Protein AF-W0UVK5-F1 (afdb_monomer)

pLDDT: mean 96.8, std 2.75, range [83.12, 98.75]

Organism: Geobacillus stearothermophilus (NCBI:txid1422)

Solvent-accessible surface area (backbone atoms only — not comparable to full-atom values): 10711 Å² total; per-residue (Å²): 139,83,83,70,55,72,71,58,51,50,53,49,42,51,50,37,47,51,49,45,50,55,51,46,68,72,42,50,64,51,50,73,67,47,82,53,79,82,31,65,63,36,51,42,50,55,38,50,52,45,57,42,54,48,54,56,50,58,70,75,49,54,98,84,44,58,65,48,63,28,48,55,40,49,43,46,42,63,49,54,36,52,44,43,46,50,75,43,33,45,48,43,49,51,47,50,49,37,34,73,70,65,77,44,56,63,72,58,46,44,53,51,50,54,54,48,53,48,52,46,52,72,9,45,69,52,14,57,25,57,73,31,60,80,54,76,51,66,71,69,28,46,61,48,3,55,57,23,39,60,47,40,39,57,66,32,64,52,28,53,58,50,27,48,52,50,50,49,54,50,55,74,48,44,92,78,35,88,55,54,70,59,50,52,51,51,33,49,49,27,48,44,42,30,52,57,67,53,73,98

Mean predicted aligned error: 2.77 Å

InterPro domains:
  IPR000883 Cytochrome c oxidase subunit I [PF00115] (6-199)
  IPR000883 Cytochrome c oxidase subunit I [PTHR10422] (4-200)
  IPR036927 Cytochrome c oxidase-like, subunit I superfamily [G3DSA:1.20.210.10] (1-200)
  IPR036927 Cytochrome c oxidase-like, subunit I superfamily [SSF81442] (1-199)

Structure (mmCIF, N/CA/C/O backbone):
data_AF-W0UVK5-F1
#
_entry.id   AF-W0UVK5-F1
#
loop_
_atom_site.group_PDB
_atom_site.id
_atom_site.type_symbol
_atom_site.label_atom_id
_atom_site.label_alt_id
_atom_site.label_comp_id
_atom_site.label_asym_id
_atom_site.label_entity_id
_atom_site.label_seq_id
_atom_site.pdbx_PDB_ins_code
_atom_site.Cartn_x
_atom_site.Cartn_y
_atom_site.Cartn_z
_atom_site.occupancy
_atom_site.B_iso_or_equiv
_atom_site.auth_seq_id
_atom_site.auth_comp_id
_atom_site.auth_asym_id
_atom_site.auth_atom_id
_atom_site.pdbx_PDB_model_num
ATOM 1 N N . TYR A 1 1 ? 16.532 -6.586 -5.817 1.00 89.75 1 TYR A N 1
ATOM 2 C CA . TYR A 1 1 ? 15.118 -6.761 -5.473 1.00 89.75 1 TYR A CA 1
ATOM 3 C C . TYR A 1 1 ? 14.469 -8.013 -6.073 1.00 89.75 1 TYR A C 1
ATOM 5 O O . TYR A 1 1 ? 13.595 -8.565 -5.416 1.00 89.75 1 TYR A O 1
ATOM 13 N N . ILE A 1 2 ? 14.818 -8.461 -7.294 1.00 96.44 2 ILE A N 1
ATOM 14 C CA . ILE A 1 2 ? 14.301 -9.720 -7.882 1.00 96.44 2 ILE A CA 1
ATOM 15 C C . ILE A 1 2 ? 15.475 -10.624 -8.301 1.00 96.44 2 ILE A C 1
ATOM 17 O O . ILE A 1 2 ? 15.711 -10.875 -9.476 1.00 96.44 2 ILE A O 1
ATOM 21 N N . GLU A 1 3 ? 16.264 -11.061 -7.324 1.00 97.19 3 GLU A N 1
ATOM 22 C CA . GLU A 1 3 ? 17.469 -11.879 -7.530 1.00 97.19 3 GLU A CA 1
ATOM 23 C C . GLU A 1 3 ? 17.169 -13.378 -7.626 1.00 97.19 3 GLU A C 1
ATOM 25 O O . GLU A 1 3 ? 17.962 -14.155 -8.157 1.00 97.19 3 GLU A O 1
ATOM 30 N N . LEU A 1 4 ? 16.039 -13.806 -7.064 1.00 96.12 4 LEU A N 1
ATOM 31 C CA . LEU A 1 4 ? 15.702 -15.216 -6.960 1.00 96.12 4 LEU A CA 1
ATOM 32 C C . LEU A 1 4 ? 15.234 -15.787 -8.306 1.00 96.12 4 LEU A C 1
ATOM 34 O O . LEU A 1 4 ? 14.444 -15.177 -9.024 1.00 96.12 4 LEU A O 1
ATOM 38 N N . GLY A 1 5 ? 15.712 -16.989 -8.637 1.00 97.62 5 GLY A N 1
ATOM 39 C CA . GLY A 1 5 ? 15.374 -17.657 -9.895 1.00 97.62 5 GLY A CA 1
ATOM 40 C C . GLY A 1 5 ? 13.877 -17.961 -10.041 1.00 97.62 5 GLY A C 1
ATOM 41 O O . GLY A 1 5 ? 13.151 -18.110 -9.057 1.00 97.62 5 GLY A O 1
ATOM 42 N N . ARG A 1 6 ? 13.417 -18.132 -11.287 1.00 97.75 6 ARG A N 1
ATOM 43 C CA . ARG A 1 6 ? 11.992 -18.291 -11.638 1.00 97.75 6 ARG A CA 1
ATOM 44 C C . ARG A 1 6 ? 11.268 -19.384 -10.842 1.00 97.75 6 ARG A C 1
ATOM 46 O O . ARG A 1 6 ? 10.136 -19.175 -10.416 1.00 97.75 6 ARG A O 1
ATOM 53 N N . ILE A 1 7 ? 11.909 -20.528 -10.602 1.00 98.25 7 ILE A N 1
ATOM 54 C CA . ILE A 1 7 ? 11.311 -21.616 -9.809 1.00 98.25 7 ILE A CA 1
ATOM 55 C C . ILE A 1 7 ? 11.031 -21.191 -8.360 1.00 98.25 7 ILE A C 1
ATOM 57 O O . ILE A 1 7 ? 9.978 -21.510 -7.811 1.00 98.25 7 ILE A O 1
ATOM 61 N N . TRP A 1 8 ? 11.920 -20.395 -7.764 1.00 98.50 8 TRP A N 1
ATOM 62 C CA . TRP A 1 8 ? 11.744 -19.858 -6.417 1.00 98.50 8 TRP A CA 1
ATOM 63 C C . TRP A 1 8 ? 10.629 -18.811 -6.368 1.00 98.50 8 TRP A C 1
ATOM 65 O O . TRP A 1 8 ? 9.890 -18.762 -5.389 1.00 98.50 8 TRP A O 1
ATOM 75 N N . GLN A 1 9 ? 10.430 -18.046 -7.448 1.00 98.00 9 GLN A N 1
ATOM 76 C CA . GLN A 1 9 ? 9.298 -17.119 -7.567 1.00 98.00 9 GLN A CA 1
ATOM 77 C C . GLN A 1 9 ? 7.962 -17.870 -7.608 1.00 98.00 9 GLN A C 1
ATOM 79 O O . GLN A 1 9 ? 6.996 -17.441 -6.984 1.00 98.00 9 GLN A O 1
ATOM 84 N N . ILE A 1 10 ? 7.904 -19.013 -8.299 1.00 98.44 10 ILE A N 1
ATOM 85 C CA . ILE A 1 10 ? 6.704 -19.863 -8.338 1.00 98.44 10 ILE A CA 1
ATOM 86 C C . ILE A 1 10 ? 6.383 -20.395 -6.940 1.00 98.44 10 ILE A C 1
ATOM 88 O O . ILE A 1 10 ? 5.245 -20.277 -6.487 1.00 98.44 10 ILE A O 1
ATOM 92 N N . ILE A 1 11 ? 7.383 -20.932 -6.234 1.00 98.56 11 ILE A N 1
ATOM 93 C CA . ILE A 1 11 ? 7.212 -21.425 -4.859 1.00 98.56 11 ILE A CA 1
ATOM 94 C C . ILE A 1 11 ? 6.738 -20.292 -3.936 1.00 98.56 11 ILE A C 1
ATOM 96 O O . ILE A 1 11 ? 5.844 -20.505 -3.118 1.00 98.56 11 ILE A O 1
ATOM 100 N N . LEU A 1 12 ? 7.271 -19.079 -4.107 1.00 98.38 12 LEU A N 1
ATOM 101 C CA . LEU A 1 12 ? 6.853 -17.891 -3.364 1.00 98.38 12 LEU A CA 1
ATOM 102 C C . LEU A 1 12 ? 5.373 -17.549 -3.613 1.00 98.38 12 LEU A C 1
ATOM 104 O O . LEU A 1 12 ? 4.625 -17.366 -2.653 1.00 98.38 12 LEU A O 1
ATOM 108 N N . VAL A 1 13 ? 4.912 -17.540 -4.869 1.00 98.19 13 VAL A N 1
ATOM 109 C CA . VAL A 1 13 ? 3.492 -17.299 -5.194 1.00 98.19 13 VAL A CA 1
ATOM 110 C C . VAL A 1 13 ? 2.595 -18.386 -4.611 1.00 98.19 13 VAL A C 1
ATOM 112 O O . VAL A 1 13 ? 1.567 -18.069 -4.019 1.00 98.19 13 VAL A O 1
ATOM 115 N N . VAL A 1 14 ? 2.985 -19.659 -4.711 1.00 98.62 14 VAL A N 1
ATOM 116 C CA . VAL A 1 14 ? 2.231 -20.769 -4.105 1.00 98.62 14 VAL A CA 1
ATOM 117 C C . VAL A 1 14 ? 2.154 -20.613 -2.585 1.00 98.62 14 VAL A C 1
ATOM 119 O O . VAL A 1 14 ? 1.080 -20.789 -2.009 1.00 98.62 14 VAL A O 1
ATOM 122 N N . GLY A 1 15 ? 3.252 -20.221 -1.934 1.00 98.75 15 GLY A N 1
ATOM 123 C CA . GLY A 1 15 ? 3.282 -19.921 -0.504 1.00 98.75 15 GLY A CA 1
ATOM 124 C C . GLY A 1 15 ? 2.317 -18.796 -0.123 1.00 98.75 15 GLY A C 1
ATOM 125 O O . GLY A 1 15 ? 1.545 -18.940 0.824 1.00 98.75 15 GLY A O 1
ATOM 126 N N . MET A 1 16 ? 2.285 -17.711 -0.900 1.00 98.50 16 MET A N 1
ATOM 127 C CA . MET A 1 16 ? 1.339 -16.613 -0.681 1.00 98.50 16 MET A CA 1
ATOM 128 C C . MET A 1 16 ? -0.112 -17.009 -0.981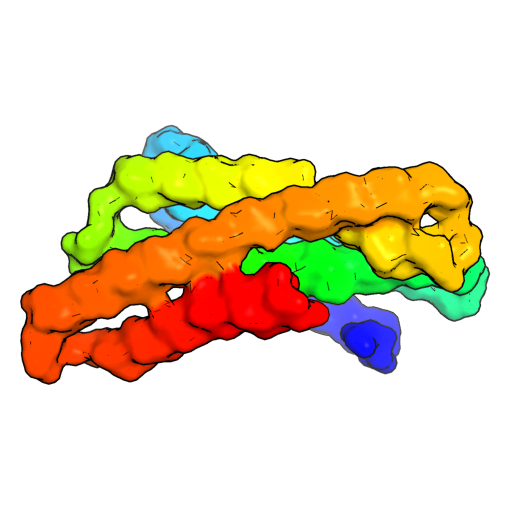 1.00 98.50 16 MET A C 1
ATOM 130 O O . MET A 1 16 ? -1.016 -16.587 -0.270 1.00 98.50 16 MET A O 1
ATOM 134 N N . LEU A 1 17 ? -0.375 -17.852 -1.980 1.00 98.62 17 LEU A N 1
ATOM 135 C CA . LEU A 1 17 ? -1.723 -18.370 -2.242 1.00 98.62 17 LEU A CA 1
ATOM 136 C C . LEU A 1 17 ? -2.210 -19.284 -1.111 1.00 98.62 17 LEU A C 1
ATOM 138 O O . LEU A 1 17 ? -3.37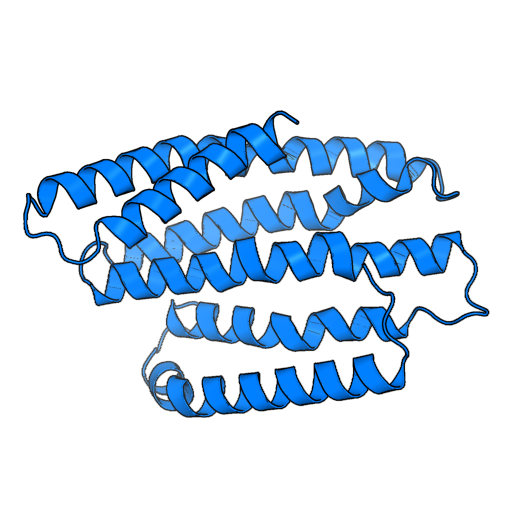2 -19.209 -0.709 1.00 98.62 17 LEU A O 1
ATOM 142 N N . LEU A 1 18 ? -1.320 -20.107 -0.553 1.00 98.69 18 LEU A N 1
ATOM 143 C CA . LEU A 1 18 ? -1.609 -20.914 0.630 1.00 98.69 18 LEU A CA 1
ATOM 144 C C . LEU A 1 18 ? -1.894 -20.014 1.839 1.00 98.69 18 LEU A C 1
ATOM 146 O O . LEU A 1 18 ? -2.893 -20.219 2.531 1.00 98.69 18 LEU A O 1
ATOM 150 N N . TRP A 1 19 ? -1.075 -18.985 2.065 1.00 98.69 19 TRP A N 1
ATOM 151 C CA . TRP A 1 19 ? -1.322 -17.970 3.092 1.00 98.69 19 TRP A CA 1
ATOM 152 C C . TRP A 1 19 ? -2.690 -17.298 2.907 1.00 98.69 19 TRP A C 1
ATOM 154 O O . TRP A 1 19 ? -3.480 -17.242 3.851 1.00 98.69 19 TRP A O 1
ATOM 164 N N . LEU A 1 20 ? -3.027 -16.880 1.685 1.00 98.62 20 LEU A N 1
ATOM 165 C CA . LEU A 1 20 ? -4.316 -16.265 1.371 1.00 98.62 20 LEU A CA 1
ATOM 166 C C . LEU A 1 20 ? -5.473 -17.228 1.656 1.00 98.62 20 LEU A C 1
ATOM 168 O O . LEU A 1 20 ? -6.511 -16.818 2.174 1.00 98.62 20 LEU A O 1
ATOM 172 N N . PHE A 1 21 ? -5.301 -18.519 1.372 1.00 98.69 21 PHE A N 1
ATOM 173 C CA . PHE A 1 21 ? -6.289 -19.535 1.715 1.00 98.69 21 PHE A CA 1
ATOM 174 C C . PHE A 1 21 ? -6.474 -19.678 3.233 1.00 98.69 21 PHE A C 1
ATOM 176 O O . PHE A 1 21 ? -7.612 -19.783 3.695 1.00 98.69 21 PHE A O 1
ATOM 183 N N . ILE A 1 22 ? -5.397 -19.629 4.025 1.00 98.69 22 ILE A N 1
ATOM 184 C CA . ILE A 1 22 ? -5.478 -19.619 5.497 1.00 98.69 22 ILE A CA 1
ATOM 185 C C . ILE A 1 22 ? -6.255 -18.386 5.980 1.00 98.69 22 ILE A C 1
ATOM 187 O O . ILE A 1 22 ? -7.206 -18.531 6.755 1.00 98.69 22 ILE A O 1
ATOM 191 N N . VAL A 1 23 ? -5.909 -17.195 5.479 1.00 98.38 23 VAL A N 1
ATOM 192 C CA . VAL A 1 23 ? -6.611 -15.939 5.796 1.00 98.38 23 VAL A CA 1
ATOM 193 C C . VAL A 1 23 ? -8.091 -16.054 5.437 1.00 98.38 23 VAL A C 1
ATOM 195 O O . VAL A 1 23 ? -8.955 -15.817 6.282 1.00 98.38 23 VAL A O 1
ATOM 198 N N . PHE A 1 24 ? -8.405 -16.502 4.219 1.00 98.50 24 PHE A N 1
ATOM 199 C CA . PHE A 1 24 ? -9.778 -16.697 3.772 1.00 98.50 24 PHE A CA 1
ATOM 200 C C . PHE A 1 24 ? -10.540 -17.639 4.701 1.00 98.50 24 PHE A C 1
ATOM 202 O O . PHE A 1 24 ? -11.648 -17.314 5.113 1.00 98.50 24 PHE A O 1
ATOM 209 N N . ARG A 1 25 ? -9.965 -18.783 5.089 1.00 98.44 25 ARG A N 1
ATOM 210 C CA . ARG A 1 25 ? -10.628 -19.722 6.008 1.00 98.44 25 ARG A CA 1
ATOM 211 C C . ARG A 1 25 ? -10.987 -19.072 7.344 1.00 98.44 25 ARG A C 1
ATOM 213 O O . ARG A 1 25 ? -12.097 -19.300 7.826 1.00 98.44 25 ARG A O 1
ATOM 220 N N . GLY A 1 26 ? -10.094 -18.261 7.912 1.00 96.69 26 GLY A N 1
ATOM 221 C CA . GLY A 1 26 ? -10.341 -17.542 9.165 1.00 96.69 26 GLY A CA 1
ATOM 222 C C . GLY A 1 26 ? -11.375 -16.421 9.026 1.00 96.69 26 GLY A C 1
ATOM 223 O O . GLY A 1 26 ? -12.253 -16.262 9.875 1.00 96.69 26 GLY A O 1
ATOM 224 N N . VAL A 1 27 ? -11.324 -15.674 7.922 1.00 97.06 27 VAL A N 1
ATOM 225 C CA . VAL A 1 27 ? -12.113 -14.448 7.727 1.00 97.06 27 VAL A CA 1
ATOM 226 C C . VAL A 1 27 ? -13.457 -14.709 7.024 1.00 97.06 27 VAL A C 1
ATOM 228 O O . VAL A 1 27 ? -14.384 -13.909 7.144 1.00 97.06 27 VAL A O 1
ATOM 231 N N . LYS A 1 28 ? -13.651 -15.870 6.377 1.00 97.88 28 LYS A N 1
ATOM 232 C CA . LYS A 1 28 ? -14.851 -16.228 5.586 1.00 97.88 28 LYS A CA 1
ATOM 233 C C . LYS A 1 28 ? -16.169 -16.003 6.321 1.00 97.88 28 LYS A C 1
ATOM 235 O O . LYS A 1 28 ? -17.137 -15.538 5.724 1.00 97.88 28 LYS A O 1
ATOM 240 N N . ARG A 1 29 ? -16.246 -16.344 7.612 1.00 97.62 29 ARG A N 1
ATOM 241 C CA . ARG A 1 29 ? -17.465 -16.107 8.407 1.00 97.62 29 ARG A CA 1
ATOM 242 C C . ARG A 1 29 ? -17.678 -14.618 8.685 1.00 97.62 29 ARG A C 1
ATOM 244 O O . ARG A 1 29 ? -18.825 -14.190 8.725 1.00 97.62 29 ARG A O 1
ATOM 251 N N . GLY A 1 30 ? -16.600 -13.855 8.863 1.00 97.25 30 GLY A N 1
ATOM 252 C CA . GLY A 1 30 ? -16.634 -12.397 8.980 1.00 97.25 30 GLY A CA 1
ATOM 253 C C . GLY A 1 30 ? -17.192 -11.750 7.715 1.00 97.25 30 GLY A C 1
ATOM 254 O O . GLY A 1 30 ? -18.159 -11.007 7.813 1.00 97.25 30 GLY A O 1
ATOM 255 N N . LEU A 1 31 ? -16.690 -12.146 6.540 1.00 97.81 31 LEU A N 1
ATOM 256 C CA . LEU A 1 31 ? -17.201 -11.682 5.240 1.00 97.81 31 LEU A CA 1
ATOM 257 C C . LEU A 1 31 ? -18.691 -11.983 5.058 1.00 97.81 31 LEU A C 1
ATOM 259 O O . LEU A 1 31 ? -19.443 -11.150 4.584 1.00 97.81 31 LEU A O 1
ATOM 263 N N . LYS A 1 32 ? -19.156 -13.166 5.478 1.00 97.56 32 LYS A N 1
ATOM 264 C CA . LYS A 1 32 ? -20.588 -13.507 5.407 1.00 97.56 32 LYS A CA 1
ATOM 265 C C . LYS A 1 32 ? -21.468 -12.701 6.367 1.00 97.56 32 LYS A C 1
ATOM 267 O O . LYS A 1 32 ? -22.672 -12.617 6.149 1.00 97.56 32 LYS A O 1
ATOM 272 N N . ARG A 1 33 ? -20.904 -12.216 7.475 1.00 97.88 33 ARG A N 1
ATOM 273 C CA . ARG A 1 33 ? -21.626 -11.458 8.510 1.00 97.88 33 ARG A CA 1
ATOM 274 C C . ARG A 1 33 ? -21.627 -9.961 8.235 1.00 97.88 33 ARG A C 1
ATOM 276 O O . ARG A 1 33 ? -22.522 -9.268 8.704 1.00 97.88 33 ARG A O 1
ATOM 283 N N . GLU A 1 34 ? -20.616 -9.464 7.537 1.00 97.50 34 GLU A N 1
ATOM 284 C CA . GLU A 1 34 ? -20.537 -8.069 7.140 1.00 97.50 34 GLU A CA 1
ATOM 285 C C . GLU A 1 34 ? -21.463 -7.828 5.940 1.00 97.50 34 GLU A C 1
ATOM 287 O O . GLU A 1 34 ? -21.241 -8.351 4.856 1.00 97.50 34 GLU A O 1
ATOM 292 N N . SER A 1 35 ? -22.550 -7.080 6.151 1.00 97.00 35 SER A N 1
ATOM 293 C CA . SER A 1 35 ? -23.519 -6.778 5.088 1.00 97.00 35 SER A CA 1
ATOM 294 C C . SER A 1 35 ? -22.964 -5.803 4.049 1.00 97.00 35 SER A C 1
ATOM 296 O O . SER A 1 35 ? -23.260 -5.920 2.860 1.00 97.00 35 SER A O 1
ATOM 298 N N . ASP A 1 36 ? -22.168 -4.838 4.506 1.00 97.38 36 ASP A N 1
ATOM 299 C CA . ASP A 1 36 ? -21.505 -3.855 3.663 1.00 97.38 36 ASP A CA 1
ATOM 300 C C . ASP A 1 36 ? -20.291 -4.483 2.964 1.00 97.38 36 ASP A C 1
ATOM 302 O O . ASP A 1 36 ? -19.253 -4.720 3.581 1.00 97.38 36 ASP A O 1
ATOM 306 N N . LYS A 1 37 ? -20.404 -4.714 1.653 1.00 97.50 37 LYS A N 1
ATOM 307 C CA . LYS A 1 37 ? -19.328 -5.285 0.823 1.00 97.50 37 LYS A CA 1
ATOM 308 C C . LYS A 1 37 ? -18.118 -4.359 0.660 1.00 97.50 37 LYS A C 1
ATOM 310 O O . LYS A 1 37 ? -17.113 -4.790 0.094 1.00 97.50 37 LYS A O 1
ATOM 315 N N . GLY A 1 38 ? -18.233 -3.113 1.113 1.00 96.38 38 GLY A N 1
ATOM 316 C CA . GLY A 1 38 ? -17.159 -2.137 1.237 1.00 96.38 38 GLY A CA 1
ATOM 317 C C . GLY A 1 38 ? -16.713 -1.906 2.684 1.00 96.38 38 GLY A C 1
ATOM 318 O O . GLY A 1 38 ? -15.996 -0.941 2.948 1.00 96.38 38 GLY A O 1
ATOM 319 N N . GLY A 1 39 ? -17.155 -2.751 3.619 1.00 97.38 39 GLY A N 1
ATOM 320 C CA . GLY A 1 39 ? -16.821 -2.673 5.032 1.00 97.38 39 GLY A CA 1
ATOM 321 C C . GLY A 1 39 ? -15.396 -3.129 5.355 1.00 97.38 39 GLY A C 1
ATOM 322 O O . GLY A 1 39 ? -14.622 -3.552 4.499 1.00 97.38 39 GLY A O 1
ATOM 323 N N . LEU A 1 40 ? -15.039 -3.036 6.636 1.00 98.00 40 LEU A N 1
ATOM 324 C CA . LEU A 1 40 ? -13.671 -3.235 7.118 1.00 98.00 40 LEU A CA 1
ATOM 325 C C . LEU A 1 40 ? -13.121 -4.642 6.837 1.00 98.00 40 LEU A C 1
ATOM 327 O O . LEU A 1 40 ? -11.952 -4.790 6.496 1.00 98.00 40 LEU A O 1
ATOM 331 N N . ILE A 1 41 ? -13.954 -5.675 6.981 1.00 98.06 41 ILE A N 1
ATOM 332 C CA . ILE A 1 41 ? -13.548 -7.071 6.778 1.00 98.06 41 ILE A CA 1
ATOM 333 C C . ILE A 1 41 ? -13.406 -7.369 5.284 1.00 98.06 41 ILE A C 1
ATOM 335 O O . ILE A 1 41 ? -12.501 -8.102 4.885 1.00 98.06 41 ILE A O 1
ATOM 339 N N . HIS A 1 42 ? -14.266 -6.777 4.456 1.00 98.50 42 HIS A N 1
ATOM 340 C CA . HIS A 1 42 ? -14.142 -6.826 3.004 1.00 98.50 42 HIS A CA 1
ATOM 341 C C . HIS A 1 42 ? -12.873 -6.128 2.511 1.00 98.50 42 HIS A C 1
ATOM 343 O O . HIS A 1 42 ? -12.103 -6.750 1.784 1.00 98.50 42 HIS A O 1
ATOM 349 N N . LEU A 1 43 ? -12.604 -4.895 2.959 1.00 98.50 43 LEU A N 1
ATOM 350 C CA . LEU A 1 43 ? -11.374 -4.168 2.622 1.00 98.50 43 LEU A CA 1
ATOM 351 C C . LEU A 1 43 ? -10.124 -4.956 3.031 1.00 98.50 43 LEU A C 1
ATOM 353 O O . LEU A 1 43 ? -9.190 -5.057 2.240 1.00 98.50 43 LEU A O 1
ATOM 357 N N . LEU A 1 44 ? -10.138 -5.577 4.217 1.00 98.25 44 LEU A N 1
ATOM 358 C CA . LEU A 1 44 ? -9.043 -6.424 4.698 1.00 98.25 44 LEU A CA 1
ATOM 359 C C . LEU A 1 44 ? -8.808 -7.620 3.773 1.00 98.25 44 LEU A C 1
ATOM 361 O O . LEU A 1 44 ? -7.673 -8.001 3.505 1.00 98.25 44 LEU A O 1
ATOM 365 N N . PHE A 1 45 ? -9.885 -8.240 3.297 1.00 98.56 45 PHE A N 1
ATOM 366 C CA . PHE A 1 45 ? -9.773 -9.397 2.424 1.00 98.56 45 PHE A CA 1
ATOM 367 C C . PHE A 1 45 ? -9.361 -9.018 0.996 1.00 98.56 45 PHE A C 1
ATOM 369 O O . PHE A 1 45 ? -8.561 -9.728 0.395 1.00 98.56 45 PHE A O 1
ATOM 376 N N . TYR A 1 46 ? -9.851 -7.898 0.459 1.00 98.56 46 TYR A N 1
ATOM 377 C CA . TYR A 1 46 ? -9.444 -7.415 -0.862 1.00 98.56 46 TYR A CA 1
ATOM 378 C C . TYR A 1 46 ? -7.961 -7.042 -0.892 1.00 98.56 46 TYR A C 1
ATOM 380 O O . TYR A 1 46 ? -7.252 -7.463 -1.806 1.00 98.56 46 TYR A O 1
ATOM 388 N N . SER A 1 47 ? -7.466 -6.336 0.131 1.00 98.06 47 SER A N 1
ATOM 389 C CA . SER A 1 47 ? -6.037 -6.033 0.239 1.00 98.06 47 SER A CA 1
ATOM 390 C C . SER A 1 47 ? -5.202 -7.298 0.451 1.00 98.06 47 SER A C 1
ATOM 392 O O . SER A 1 47 ? -4.139 -7.429 -0.149 1.00 98.06 47 SER A O 1
ATOM 394 N N . ALA A 1 48 ? -5.707 -8.289 1.197 1.00 98.25 48 ALA A N 1
ATOM 395 C CA . ALA A 1 48 ? -5.039 -9.583 1.328 1.00 98.25 48 ALA A CA 1
ATOM 396 C C . ALA A 1 48 ? -4.903 -10.320 -0.018 1.00 98.25 48 ALA A C 1
ATOM 398 O O . ALA A 1 48 ? -3.861 -10.910 -0.279 1.00 98.25 48 ALA A O 1
ATOM 399 N N . ILE A 1 49 ? -5.919 -10.281 -0.891 1.00 98.50 49 ILE A N 1
ATOM 400 C CA . ILE A 1 49 ? -5.846 -10.893 -2.232 1.00 98.50 49 ILE A CA 1
ATOM 401 C C . ILE A 1 49 ? -4.770 -10.224 -3.095 1.00 98.50 49 ILE A C 1
ATOM 403 O O . ILE A 1 49 ? -4.085 -10.911 -3.858 1.00 98.50 49 ILE A O 1
ATOM 407 N N . ALA A 1 50 ? -4.607 -8.904 -2.974 1.00 97.81 50 ALA A N 1
ATOM 408 C CA . ALA A 1 50 ? -3.632 -8.152 -3.758 1.00 97.81 50 ALA A CA 1
ATOM 409 C C . ALA A 1 50 ? -2.192 -8.648 -3.530 1.00 97.81 50 ALA A C 1
ATOM 411 O O . ALA A 1 50 ? -1.404 -8.636 -4.471 1.00 97.81 50 ALA A O 1
ATOM 412 N N . VAL A 1 51 ? -1.875 -9.163 -2.332 1.00 97.00 51 VAL A N 1
ATOM 413 C CA . VAL A 1 51 ? -0.534 -9.654 -1.970 1.00 97.00 51 VAL A CA 1
ATOM 414 C C . VAL A 1 51 ? -0.037 -10.754 -2.925 1.00 97.00 51 VAL A C 1
ATOM 416 O O . VAL A 1 51 ? 0.956 -10.524 -3.606 1.00 97.00 51 VAL A O 1
ATOM 419 N N . PRO A 1 52 ? -0.675 -11.930 -3.080 1.00 97.88 52 PRO A N 1
ATOM 420 C CA . PRO A 1 52 ? -0.221 -12.897 -4.078 1.00 97.88 52 PRO A CA 1
ATOM 421 C C . PRO A 1 52 ? -0.440 -12.430 -5.519 1.00 97.88 52 PRO A C 1
ATOM 423 O O . PRO A 1 52 ? 0.363 -12.758 -6.390 1.00 97.88 52 PRO A O 1
ATOM 426 N N . PHE A 1 53 ? -1.527 -11.699 -5.781 1.00 98.19 53 PHE A N 1
ATOM 427 C CA . PHE A 1 53 ? -1.929 -11.346 -7.140 1.00 98.19 53 PHE A CA 1
ATOM 428 C C . PHE A 1 53 ? -0.926 -10.415 -7.826 1.00 98.19 53 PHE A C 1
ATOM 430 O O . PHE A 1 53 ? -0.487 -10.703 -8.936 1.00 98.19 53 PHE A O 1
ATOM 437 N N . PHE A 1 54 ? -0.515 -9.331 -7.167 1.00 97.56 54 PHE A N 1
ATOM 438 C CA . PHE A 1 54 ? 0.385 -8.353 -7.781 1.00 97.56 54 PHE A CA 1
ATOM 439 C C . PHE A 1 54 ? 1.790 -8.911 -8.036 1.00 97.56 54 PHE A C 1
ATOM 441 O O . PHE A 1 54 ? 2.451 -8.489 -8.981 1.00 97.56 54 PHE A O 1
ATOM 448 N N . TYR A 1 55 ? 2.238 -9.921 -7.284 1.00 98.19 55 TYR A N 1
ATOM 449 C CA . TYR A 1 55 ? 3.534 -10.541 -7.563 1.00 98.19 55 TYR A CA 1
ATOM 450 C C . TYR A 1 55 ? 3.571 -11.273 -8.919 1.00 98.19 55 TYR A C 1
ATOM 452 O O . TYR A 1 55 ? 4.643 -11.485 -9.487 1.00 98.19 55 TYR A O 1
ATOM 460 N N . ILE A 1 56 ? 2.413 -11.625 -9.492 1.00 98.12 56 ILE A N 1
ATOM 461 C CA . ILE A 1 56 ? 2.326 -12.285 -10.804 1.00 98.12 56 ILE A CA 1
ATOM 462 C C . ILE A 1 56 ? 2.916 -11.396 -11.915 1.00 98.12 56 ILE A C 1
ATOM 464 O O . ILE A 1 56 ? 3.470 -11.922 -12.879 1.00 98.12 56 ILE A O 1
ATOM 468 N N . PHE A 1 57 ? 2.921 -10.065 -11.765 1.00 98.25 57 PHE A N 1
ATOM 469 C CA . PHE A 1 57 ? 3.554 -9.167 -12.742 1.00 98.25 57 PHE A CA 1
ATOM 470 C C . PHE A 1 57 ? 5.069 -9.402 -12.894 1.00 98.25 57 PHE A C 1
ATOM 472 O O . PHE A 1 57 ? 5.625 -9.152 -13.962 1.00 98.25 57 PHE A O 1
ATOM 479 N N . ALA A 1 58 ? 5.733 -10.004 -11.899 1.00 98.12 58 ALA A N 1
ATOM 480 C CA . ALA A 1 58 ? 7.141 -10.399 -11.986 1.00 98.12 58 ALA A CA 1
ATOM 481 C C . ALA A 1 58 ? 7.408 -11.459 -13.076 1.00 98.12 58 ALA A C 1
ATOM 483 O O . ALA A 1 58 ? 8.560 -11.718 -13.436 1.00 98.12 58 ALA A O 1
ATOM 484 N N . PHE A 1 59 ? 6.365 -12.132 -13.573 1.00 98.12 59 PHE A N 1
ATOM 485 C CA . PHE A 1 59 ? 6.456 -13.157 -14.615 1.00 98.12 59 PHE A CA 1
ATOM 486 C C . PHE A 1 59 ? 6.507 -12.589 -16.033 1.00 98.12 59 PHE A C 1
ATOM 488 O O . PHE A 1 59 ? 6.861 -13.326 -16.945 1.00 98.12 59 PHE A O 1
ATOM 495 N N . PHE A 1 60 ? 6.276 -11.286 -16.214 1.00 98.31 60 PHE A N 1
ATOM 496 C CA . PHE A 1 60 ? 6.520 -10.608 -17.491 1.00 98.31 60 PHE A CA 1
ATOM 497 C C . PHE A 1 60 ? 8.008 -10.305 -17.759 1.00 98.31 60 PHE A C 1
ATOM 499 O O . PHE A 1 60 ? 8.357 -9.810 -18.830 1.00 98.31 60 PHE A O 1
ATOM 506 N N . ILE A 1 61 ? 8.892 -10.601 -16.799 1.00 98.38 61 ILE A N 1
ATOM 507 C CA . ILE A 1 61 ? 10.333 -10.342 -16.884 1.00 98.38 61 ILE A CA 1
ATOM 508 C C . ILE A 1 61 ? 11.077 -11.644 -17.187 1.00 98.38 61 ILE A C 1
ATOM 510 O O . ILE A 1 61 ? 11.120 -12.548 -16.354 1.00 98.38 61 ILE A O 1
ATOM 514 N N . GLN A 1 62 ? 11.710 -11.746 -18.348 1.00 97.19 62 GLN A N 1
ATOM 515 C CA . GLN A 1 62 ? 12.550 -12.885 -18.730 1.00 97.19 62 GLN A CA 1
ATOM 516 C C . GLN A 1 62 ? 13.864 -12.395 -19.362 1.00 97.19 62 GLN A C 1
ATOM 518 O O . GLN A 1 62 ? 13.950 -11.219 -19.716 1.00 97.19 62 GLN A O 1
ATOM 523 N N . PRO A 1 63 ? 14.912 -13.241 -19.459 1.00 97.88 63 PRO A N 1
ATOM 524 C CA . PRO A 1 63 ? 16.237 -12.802 -19.913 1.00 97.88 63 PRO A CA 1
ATOM 525 C C . PRO A 1 63 ? 16.264 -12.139 -21.298 1.00 97.88 63 PRO A C 1
ATOM 527 O O . PRO A 1 63 ? 17.145 -11.333 -21.570 1.00 97.88 63 PRO A O 1
ATOM 530 N N . ASP A 1 64 ? 15.314 -12.481 -22.164 1.00 98.00 64 ASP A N 1
ATOM 531 C CA . ASP A 1 64 ? 15.157 -11.963 -23.524 1.00 98.00 64 ASP A CA 1
ATOM 532 C C . ASP A 1 64 ? 14.231 -10.736 -23.623 1.00 98.00 64 ASP A C 1
ATOM 534 O O . ASP A 1 64 ? 14.146 -10.117 -24.685 1.00 98.00 64 ASP A O 1
ATOM 538 N N . THR A 1 65 ? 13.555 -10.339 -22.538 1.00 98.06 65 THR A N 1
ATOM 539 C CA . THR A 1 65 ? 12.753 -9.110 -22.522 1.00 98.06 65 THR A CA 1
ATOM 540 C C . THR A 1 65 ? 13.668 -7.895 -22.711 1.00 98.06 65 THR A C 1
ATOM 542 O O . THR A 1 65 ? 14.695 -7.776 -22.043 1.00 98.06 65 THR A O 1
ATOM 545 N N . ASN A 1 66 ? 13.281 -6.949 -23.579 1.00 98.56 66 ASN A N 1
ATOM 546 C CA . ASN A 1 66 ? 13.984 -5.667 -23.704 1.00 98.56 66 ASN A CA 1
ATOM 547 C C . ASN A 1 66 ? 14.175 -5.019 -22.322 1.00 98.56 66 ASN A C 1
ATOM 549 O O . ASN A 1 66 ? 13.232 -4.974 -21.532 1.00 98.56 66 ASN A O 1
ATOM 553 N N . PHE A 1 67 ? 15.369 -4.484 -22.061 1.00 98.56 67 PHE A N 1
ATOM 554 C CA . PHE A 1 67 ? 15.738 -3.974 -20.741 1.00 98.56 67 PHE A CA 1
ATOM 555 C C . PHE A 1 67 ? 14.739 -2.951 -20.185 1.00 98.56 67 PHE A C 1
ATOM 557 O O . PHE A 1 67 ? 14.271 -3.119 -19.065 1.00 98.56 67 PHE A O 1
ATOM 564 N N . THR A 1 68 ? 14.356 -1.934 -20.962 1.00 98.62 68 THR A N 1
ATOM 565 C CA . THR A 1 68 ? 13.415 -0.892 -20.519 1.00 98.62 68 THR A CA 1
ATOM 566 C C . THR A 1 68 ? 12.047 -1.484 -20.172 1.00 98.62 68 THR A C 1
ATOM 568 O O . THR A 1 68 ? 11.441 -1.106 -19.171 1.00 98.62 68 THR A O 1
ATOM 571 N N . MET A 1 69 ? 11.574 -2.470 -20.941 1.00 98.69 69 MET A N 1
ATOM 572 C CA . MET A 1 69 ? 10.296 -3.138 -20.670 1.00 98.69 69 MET A CA 1
ATOM 573 C C . MET A 1 69 ? 10.371 -4.100 -19.473 1.00 98.69 69 MET A C 1
ATOM 575 O O . MET A 1 69 ? 9.419 -4.221 -18.703 1.00 98.69 69 MET A O 1
ATOM 579 N N . ALA A 1 70 ? 11.501 -4.781 -19.291 1.00 98.62 70 ALA A N 1
ATOM 580 C CA . ALA A 1 70 ? 11.761 -5.588 -18.105 1.00 98.62 70 ALA A CA 1
ATOM 581 C C . ALA A 1 70 ? 11.803 -4.707 -16.847 1.00 98.62 70 ALA A C 1
ATOM 583 O O . ALA A 1 70 ? 11.210 -5.052 -15.825 1.00 98.62 70 ALA A O 1
ATOM 584 N N . ASP A 1 71 ? 12.458 -3.549 -16.941 1.00 98.62 71 ASP A N 1
ATOM 585 C CA . ASP A 1 71 ? 12.565 -2.580 -15.860 1.00 98.62 71 ASP A CA 1
ATOM 586 C C . ASP A 1 71 ? 11.205 -1.968 -15.503 1.00 98.62 71 ASP A C 1
ATOM 588 O O . ASP A 1 71 ? 10.878 -1.862 -14.322 1.00 98.62 71 ASP A O 1
ATOM 592 N N . PHE A 1 72 ? 10.359 -1.684 -16.501 1.00 98.75 72 PHE A N 1
ATOM 593 C CA . PHE A 1 72 ? 8.968 -1.273 -16.289 1.00 98.75 72 PHE A CA 1
ATOM 594 C C . PHE A 1 72 ? 8.238 -2.230 -15.335 1.00 98.75 72 PHE A C 1
ATOM 596 O O . PHE A 1 72 ? 7.771 -1.803 -14.279 1.00 98.75 72 PHE A O 1
ATOM 603 N N . TRP A 1 73 ? 8.215 -3.531 -15.647 1.00 98.62 73 TRP A N 1
ATOM 604 C CA . TRP A 1 73 ? 7.571 -4.544 -14.802 1.00 98.62 73 TRP A CA 1
ATOM 605 C C . TRP A 1 73 ? 8.301 -4.776 -13.478 1.00 98.62 73 TRP A C 1
ATOM 607 O O . TRP A 1 73 ? 7.672 -5.120 -12.478 1.00 98.62 73 TRP A O 1
ATOM 617 N N . ARG A 1 74 ? 9.623 -4.575 -13.432 1.00 98.62 74 ARG A N 1
ATOM 618 C CA . ARG A 1 74 ? 10.400 -4.695 -12.192 1.00 98.62 74 ARG A CA 1
ATOM 619 C C . ARG A 1 74 ? 9.889 -3.707 -11.145 1.00 98.62 74 ARG A C 1
ATOM 621 O O . ARG A 1 74 ? 9.722 -4.080 -9.983 1.00 98.62 74 ARG A O 1
ATOM 628 N N . TRP A 1 75 ? 9.581 -2.480 -11.555 1.00 98.62 75 TRP A N 1
ATOM 629 C CA . TRP A 1 75 ? 9.051 -1.452 -10.661 1.00 98.62 75 TRP A CA 1
ATOM 630 C C . TRP A 1 75 ? 7.610 -1.704 -10.211 1.00 98.62 75 TRP A C 1
ATOM 632 O O . TRP A 1 75 ? 7.250 -1.267 -9.123 1.00 98.62 75 TRP A O 1
ATOM 642 N N . TRP A 1 76 ? 6.815 -2.499 -10.937 1.00 98.62 76 TRP A N 1
ATOM 643 C CA . TRP A 1 76 ? 5.515 -2.956 -10.418 1.00 98.62 76 TRP A CA 1
ATOM 644 C C . TRP A 1 76 ? 5.674 -3.795 -9.150 1.00 98.62 76 TRP A C 1
ATOM 646 O O . TRP A 1 76 ? 4.807 -3.779 -8.282 1.00 98.62 76 TRP A O 1
ATOM 656 N N . ILE A 1 77 ? 6.787 -4.518 -9.018 1.00 98.31 77 ILE A N 1
ATOM 657 C CA . ILE A 1 77 ? 7.071 -5.286 -7.808 1.00 98.31 77 ILE A CA 1
ATOM 658 C C . ILE A 1 77 ? 7.668 -4.390 -6.729 1.00 98.31 77 ILE A C 1
ATOM 660 O O . ILE A 1 77 ? 7.266 -4.461 -5.576 1.00 98.31 77 ILE A O 1
ATOM 664 N N . ILE A 1 78 ? 8.629 -3.545 -7.085 1.00 98.00 78 ILE A N 1
ATOM 665 C CA . ILE A 1 78 ? 9.389 -2.788 -6.084 1.00 98.00 78 ILE A CA 1
ATOM 666 C C . ILE A 1 78 ? 8.586 -1.624 -5.520 1.00 98.00 78 ILE A C 1
ATOM 668 O O . ILE A 1 78 ? 8.599 -1.433 -4.315 1.00 98.00 78 ILE A O 1
ATOM 672 N N . HIS A 1 79 ? 7.911 -0.866 -6.378 1.00 98.19 79 HIS A N 1
ATOM 673 C CA . HIS A 1 79 ? 7.138 0.293 -5.962 1.00 98.19 79 HIS A CA 1
ATOM 674 C C . HIS A 1 79 ? 5.714 -0.155 -5.619 1.00 98.19 79 HIS A C 1
ATOM 676 O O . HIS A 1 79 ? 5.349 -0.204 -4.455 1.00 98.19 79 HIS A O 1
ATOM 682 N N . LEU A 1 80 ? 4.939 -0.662 -6.584 1.00 97.44 80 LEU A N 1
ATOM 683 C CA . LEU A 1 80 ? 3.513 -0.934 -6.331 1.00 97.44 80 LEU A CA 1
ATOM 684 C C . LEU A 1 80 ? 3.257 -2.110 -5.385 1.00 97.44 80 LEU A C 1
ATOM 686 O O . LEU A 1 80 ? 2.385 -2.022 -4.525 1.00 97.44 80 LEU A O 1
ATOM 690 N N . TRP A 1 81 ? 3.956 -3.235 -5.542 1.00 98.06 81 TRP A N 1
ATOM 691 C CA . TRP A 1 81 ? 3.656 -4.424 -4.743 1.00 98.06 81 TRP A CA 1
ATOM 692 C C . TRP A 1 81 ? 4.198 -4.333 -3.315 1.00 98.06 81 TRP A C 1
ATOM 694 O O . TRP A 1 81 ? 3.445 -4.596 -2.378 1.00 98.06 81 TRP A O 1
ATOM 704 N N . VAL A 1 82 ? 5.469 -3.957 -3.133 1.00 96.88 82 VAL A N 1
ATOM 705 C CA . VAL A 1 82 ? 6.047 -3.794 -1.788 1.00 96.88 82 VAL A CA 1
ATOM 706 C C . VAL A 1 82 ? 5.304 -2.697 -1.028 1.00 96.88 82 VAL A C 1
ATOM 708 O O . VAL A 1 82 ? 4.842 -2.949 0.085 1.00 96.88 82 VAL A O 1
ATOM 711 N N . GLU A 1 83 ? 5.109 -1.521 -1.630 1.00 91.62 83 GLU A N 1
ATOM 712 C CA . GLU A 1 83 ? 4.371 -0.439 -0.972 1.00 91.62 83 GLU A CA 1
ATOM 713 C C . GLU A 1 83 ? 2.894 -0.806 -0.808 1.00 91.62 83 GLU A C 1
ATOM 715 O O . GLU A 1 83 ? 2.326 -0.567 0.247 1.00 91.62 83 GLU A O 1
ATOM 720 N N . GLY A 1 84 ? 2.272 -1.515 -1.754 1.00 84.69 84 GLY A N 1
ATOM 721 C CA . GLY A 1 84 ? 0.899 -2.010 -1.614 1.00 84.69 84 GLY A CA 1
ATOM 722 C C . GLY A 1 84 ? 0.698 -2.976 -0.435 1.00 84.69 84 GLY A C 1
ATOM 723 O O . GLY A 1 84 ? -0.348 -2.945 0.223 1.00 84.69 84 GLY A O 1
ATOM 724 N N . ILE A 1 85 ? 1.690 -3.812 -0.107 1.00 90.88 85 ILE A N 1
ATOM 725 C CA . ILE A 1 85 ? 1.646 -4.665 1.095 1.00 90.88 85 ILE A CA 1
ATOM 726 C C . ILE A 1 85 ? 1.627 -3.805 2.366 1.00 90.88 85 ILE A C 1
ATOM 728 O O . ILE A 1 85 ? 0.878 -4.096 3.303 1.00 90.88 85 ILE A O 1
ATOM 732 N N . PHE A 1 86 ? 2.434 -2.751 2.420 1.00 88.56 86 PHE A N 1
ATOM 733 C CA . PHE A 1 86 ? 2.597 -1.960 3.637 1.00 88.56 86 PHE A CA 1
ATOM 734 C C . PHE A 1 86 ? 1.552 -0.844 3.762 1.00 88.56 86 PHE A C 1
ATOM 736 O O . PHE A 1 86 ? 0.855 -0.768 4.770 1.00 88.56 86 PHE A O 1
ATOM 743 N N . GLU A 1 87 ? 1.348 -0.053 2.721 1.00 93.25 87 GLU A N 1
ATOM 744 C CA . GLU A 1 87 ? 0.495 1.141 2.719 1.00 93.25 87 GLU A CA 1
ATOM 745 C C . GLU A 1 87 ? -0.995 0.832 2.480 1.00 93.25 87 GLU A C 1
ATOM 747 O O . GLU A 1 87 ? -1.857 1.673 2.727 1.00 93.25 87 GLU A O 1
ATOM 752 N N . VAL A 1 88 ? -1.345 -0.393 2.061 1.00 95.69 88 VAL A N 1
ATOM 753 C CA . VAL A 1 88 ? -2.751 -0.833 1.969 1.00 95.69 88 VAL A CA 1
ATOM 754 C C . VAL A 1 88 ? -3.042 -1.950 2.960 1.00 95.69 88 VAL A C 1
ATOM 756 O O . VAL A 1 88 ? -3.872 -1.780 3.856 1.00 95.69 88 VAL A O 1
ATOM 759 N N . PHE A 1 89 ? -2.390 -3.111 2.833 1.00 97.25 89 PHE A N 1
ATOM 760 C CA . PHE A 1 89 ? -2.738 -4.263 3.671 1.00 97.25 89 PHE A CA 1
ATOM 761 C C . PHE A 1 89 ? -2.434 -4.014 5.155 1.00 97.25 89 PHE A C 1
ATOM 763 O O . PHE A 1 89 ? -3.322 -4.226 5.988 1.00 97.25 89 PHE A O 1
ATOM 770 N N . ALA A 1 90 ? -1.248 -3.500 5.502 1.00 96.31 90 ALA A N 1
ATOM 771 C CA . ALA A 1 90 ? -0.935 -3.216 6.904 1.00 96.31 90 ALA A CA 1
ATOM 772 C C . ALA A 1 90 ? -1.846 -2.121 7.486 1.00 96.31 90 ALA A C 1
ATOM 774 O O . ALA A 1 90 ? -2.341 -2.282 8.602 1.00 96.31 90 ALA A O 1
ATOM 775 N N . VAL A 1 91 ? -2.162 -1.071 6.721 1.00 96.12 91 VAL A N 1
ATOM 776 C CA . VAL A 1 91 ? -3.066 0.007 7.163 1.00 96.12 91 VAL A CA 1
ATOM 777 C C . VAL A 1 91 ? -4.471 -0.524 7.479 1.00 96.12 91 VAL A C 1
ATOM 779 O O . VAL A 1 91 ? -5.012 -0.219 8.548 1.00 96.12 91 VAL A O 1
ATOM 782 N N . VAL A 1 92 ? -5.050 -1.400 6.639 1.00 97.44 92 VAL A N 1
ATOM 783 C CA . VAL A 1 92 ? -6.339 -2.036 6.985 1.00 97.44 92 VAL A CA 1
ATOM 784 C C . VAL A 1 92 ? -6.215 -2.904 8.238 1.00 97.44 92 VAL A C 1
ATOM 786 O O . VAL A 1 92 ? -7.118 -2.886 9.076 1.00 97.44 92 VAL A O 1
ATOM 789 N N . VAL A 1 93 ? -5.125 -3.664 8.391 1.00 98.25 93 VAL A N 1
ATOM 790 C CA . VAL A 1 93 ? -4.899 -4.511 9.575 1.00 98.25 93 VAL A CA 1
ATOM 791 C C . VAL A 1 93 ? -4.832 -3.665 10.847 1.00 98.25 93 VAL A C 1
ATOM 793 O O . VAL A 1 93 ? -5.483 -4.013 11.832 1.00 98.25 93 VAL A O 1
ATOM 796 N N . ILE A 1 94 ? -4.117 -2.537 10.835 1.00 97.31 94 ILE A N 1
ATOM 797 C CA . ILE A 1 94 ? -4.067 -1.612 11.974 1.00 97.31 94 ILE A CA 1
ATOM 798 C C . ILE A 1 94 ? -5.451 -1.026 12.253 1.00 97.31 94 ILE A C 1
ATOM 800 O O . ILE A 1 94 ? -5.904 -1.062 13.397 1.00 97.31 94 ILE A O 1
ATOM 804 N N . GLY A 1 95 ? -6.176 -0.580 11.223 1.00 97.38 95 GLY A N 1
ATOM 805 C CA . GLY A 1 95 ? -7.557 -0.119 11.372 1.00 97.38 95 GLY A CA 1
ATOM 806 C C . GLY A 1 95 ? -8.465 -1.181 12.005 1.00 97.38 95 GLY A C 1
ATOM 807 O O . GLY A 1 95 ? -9.213 -0.892 12.940 1.00 97.38 95 GLY A O 1
ATOM 808 N N . PHE A 1 96 ? -8.358 -2.432 11.555 1.00 98.00 96 PHE A N 1
ATOM 809 C CA . PHE A 1 96 ? -9.059 -3.575 12.137 1.00 98.00 96 PHE A CA 1
ATOM 810 C C . PHE A 1 96 ? -8.695 -3.796 13.609 1.00 98.00 96 PHE A C 1
ATOM 812 O O . PHE A 1 96 ? -9.595 -3.941 14.437 1.00 98.00 96 PHE A O 1
ATOM 819 N N . LEU A 1 97 ? -7.406 -3.776 13.957 1.00 97.88 97 LEU A N 1
ATOM 820 C CA . LEU A 1 97 ? -6.943 -3.953 15.333 1.00 97.88 97 LEU A CA 1
ATOM 821 C C . LEU A 1 97 ? -7.440 -2.832 16.248 1.00 97.88 97 LEU A C 1
ATOM 823 O O . LEU A 1 97 ? -7.964 -3.120 17.321 1.00 97.88 97 LEU A O 1
ATOM 827 N N . LEU A 1 98 ? -7.353 -1.569 15.828 1.00 97.38 98 LEU A N 1
ATOM 828 C CA . LEU A 1 98 ? -7.828 -0.436 16.627 1.00 97.38 98 LEU A CA 1
ATOM 829 C C . LEU A 1 98 ? -9.347 -0.489 16.856 1.00 97.38 98 LEU A C 1
ATOM 831 O O . LEU A 1 98 ? -9.816 -0.189 17.957 1.00 97.38 98 LEU A O 1
ATOM 835 N N . VAL A 1 99 ? -10.119 -0.925 15.854 1.00 98.06 99 VAL A N 1
ATOM 836 C CA . VAL A 1 99 ? -11.562 -1.177 16.004 1.00 98.06 99 VAL A CA 1
ATOM 837 C C . VAL A 1 99 ? -11.818 -2.335 16.971 1.00 98.06 99 VAL A C 1
ATOM 839 O O . VAL A 1 99 ? -12.694 -2.238 17.831 1.00 98.06 99 VAL A O 1
ATOM 842 N N . GLN A 1 100 ? -11.043 -3.416 16.877 1.00 96.69 100 GLN A N 1
ATOM 843 C CA . GLN A 1 100 ? -11.190 -4.592 17.736 1.00 96.69 100 GLN A CA 1
ATOM 844 C C . GLN A 1 100 ? -10.832 -4.295 19.201 1.00 96.69 100 GLN A C 1
ATOM 846 O O . GLN A 1 100 ? -11.493 -4.794 20.113 1.00 96.69 100 GLN A O 1
ATOM 851 N N . LEU A 1 101 ? -9.838 -3.432 19.426 1.00 96.75 101 LEU A N 1
ATOM 852 C CA . LEU A 1 101 ? -9.455 -2.901 20.737 1.00 96.75 101 LEU A CA 1
ATOM 853 C C . LEU A 1 101 ? -10.429 -1.835 21.263 1.00 96.75 101 LEU A C 1
ATOM 855 O O . LEU A 1 101 ? -10.270 -1.373 22.390 1.00 96.75 101 LEU A O 1
ATOM 859 N N . ARG A 1 102 ? -11.445 -1.462 20.471 1.00 96.88 102 ARG A N 1
ATOM 860 C CA . ARG A 1 102 ? -12.436 -0.417 20.779 1.00 96.88 102 ARG A CA 1
ATOM 861 C C . ARG A 1 102 ? -11.818 0.963 21.029 1.00 96.88 102 ARG A C 1
ATOM 863 O O . ARG A 1 102 ? -12.408 1.773 21.736 1.00 96.88 102 ARG A O 1
ATOM 870 N N . LEU A 1 103 ? -10.658 1.233 20.433 1.00 96.06 103 LEU A N 1
ATOM 871 C CA . LEU A 1 103 ? -9.993 2.537 20.513 1.00 96.06 103 LEU A CA 1
ATOM 872 C C . LEU A 1 103 ? -10.583 3.532 19.508 1.00 96.06 103 LEU A C 1
ATOM 874 O O . LEU A 1 103 ? -10.602 4.732 19.756 1.00 96.06 103 LEU A O 1
ATOM 878 N N . VAL A 1 104 ? -11.115 3.032 18.389 1.00 96.69 104 VAL A N 1
ATOM 879 C CA . VAL A 1 104 ? -11.745 3.843 17.339 1.00 96.69 104 VAL A CA 1
ATOM 880 C C . VAL A 1 104 ? -13.054 3.217 16.865 1.00 96.69 104 VAL A C 1
ATOM 882 O O . VAL A 1 104 ? -13.281 2.010 16.984 1.00 96.69 104 VAL A O 1
ATOM 885 N N . THR A 1 105 ? -13.942 4.036 16.299 1.00 98.00 105 THR A N 1
ATOM 886 C CA . THR A 1 105 ? -15.213 3.537 15.759 1.00 98.00 105 THR A CA 1
ATOM 887 C C . THR A 1 105 ? -15.023 2.943 14.365 1.00 98.00 105 THR A C 1
ATOM 889 O O . THR A 1 105 ? -14.407 3.558 13.494 1.00 98.00 105 THR A O 1
ATOM 892 N N . LYS A 1 106 ? -15.650 1.787 14.105 1.00 97.81 106 LYS A N 1
ATOM 893 C CA . LYS A 1 106 ? -15.611 1.115 12.793 1.00 97.81 106 LYS A CA 1
ATOM 894 C C . LYS A 1 106 ? -15.988 2.046 11.634 1.00 97.81 106 LYS A C 1
ATOM 896 O O . LYS A 1 106 ? -15.348 2.021 10.588 1.00 97.81 106 LYS A O 1
ATOM 901 N N . LYS A 1 107 ? -17.023 2.875 11.822 1.00 97.44 107 LYS A N 1
ATOM 902 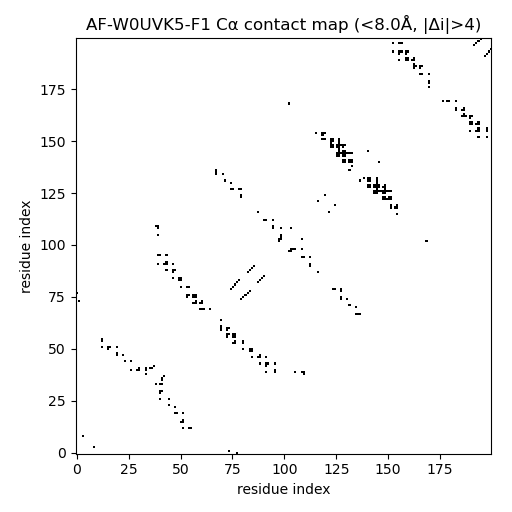C CA . LYS A 1 107 ? -17.503 3.822 10.803 1.00 97.44 107 LYS A CA 1
ATOM 903 C C . LYS A 1 107 ? -16.443 4.869 10.452 1.00 97.44 107 LYS A C 1
ATOM 905 O O . LYS A 1 107 ? -16.297 5.193 9.278 1.00 97.44 107 LYS A O 1
ATOM 910 N N . SER A 1 108 ? -15.733 5.394 11.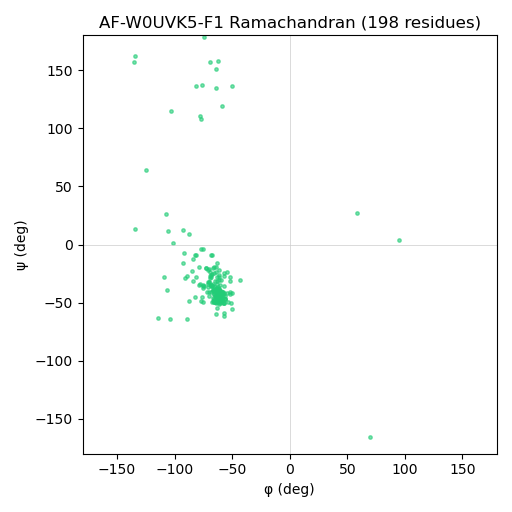452 1.00 97.19 108 SER A N 1
ATOM 911 C CA . SER A 1 108 ? -14.651 6.356 11.225 1.00 97.19 108 SER A CA 1
ATOM 912 C C . SER A 1 108 ? -13.507 5.702 10.456 1.00 97.19 108 SER A C 1
ATOM 914 O O . SER A 1 108 ? -13.116 6.202 9.406 1.00 97.19 108 SER A O 1
ATOM 916 N N . THR A 1 109 ? -13.060 4.528 10.912 1.00 97.31 109 THR A N 1
ATOM 917 C CA . THR A 1 109 ? -11.957 3.781 10.295 1.00 97.31 109 THR A CA 1
ATOM 918 C C . THR A 1 109 ? -12.215 3.478 8.827 1.00 97.31 109 THR A C 1
ATOM 920 O O . THR A 1 109 ? -11.379 3.790 7.994 1.00 97.31 109 THR A O 1
ATOM 923 N N . VAL A 1 110 ? -13.382 2.929 8.473 1.00 98.19 110 VAL A N 1
ATOM 924 C CA . VAL A 1 110 ? -13.677 2.590 7.069 1.00 98.19 110 VAL A CA 1
ATOM 925 C C . VAL A 1 110 ? -13.641 3.833 6.174 1.00 98.19 110 VAL A C 1
ATOM 927 O O . VAL A 1 110 ? -13.070 3.787 5.091 1.00 98.19 110 VAL A O 1
ATOM 930 N N . ARG A 1 111 ? -14.188 4.969 6.628 1.00 97.94 111 ARG A N 1
ATOM 931 C CA . ARG A 1 111 ? -14.152 6.224 5.856 1.00 97.94 111 ARG A CA 1
ATOM 932 C C . ARG A 1 111 ?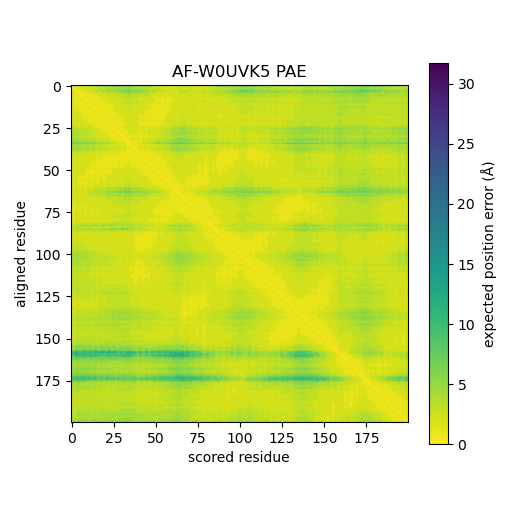 -12.734 6.775 5.701 1.00 97.94 111 ARG A C 1
ATOM 934 O O . ARG A 1 111 ? -12.409 7.256 4.620 1.00 97.94 111 ARG A O 1
ATOM 941 N N . ALA A 1 112 ? -11.918 6.692 6.752 1.00 96.38 112 ALA A N 1
ATOM 942 C CA . ALA A 1 112 ? -10.511 7.078 6.697 1.00 96.38 112 ALA A CA 1
ATOM 943 C C . ALA A 1 112 ? -9.740 6.213 5.687 1.00 96.38 112 ALA A C 1
ATOM 945 O O . ALA A 1 112 ? -9.063 6.762 4.825 1.00 96.38 112 ALA A O 1
ATOM 946 N N . LEU A 1 113 ? -9.954 4.890 5.703 1.00 97.31 113 LEU A N 1
ATOM 947 C CA . LEU A 1 113 ? -9.341 3.962 4.746 1.00 97.31 113 LEU A CA 1
ATOM 948 C C . LEU A 1 113 ? -9.719 4.288 3.295 1.00 97.31 113 LEU A C 1
ATOM 950 O O . LEU A 1 113 ? -8.850 4.311 2.433 1.00 97.31 113 LEU A O 1
ATOM 954 N N . TYR A 1 114 ? -10.991 4.592 3.007 1.00 98.31 114 TYR A N 1
ATOM 955 C CA . TYR A 1 114 ? -11.394 5.003 1.654 1.00 98.31 114 TYR A CA 1
ATOM 956 C C . TYR A 1 114 ? -10.689 6.278 1.195 1.00 98.31 114 TYR A C 1
ATOM 958 O O . TYR A 1 114 ? -10.239 6.354 0.051 1.00 98.31 114 TYR A O 1
ATOM 966 N N . PHE A 1 115 ? -10.603 7.275 2.076 1.00 97.38 115 PHE A N 1
ATOM 967 C CA . PHE A 1 115 ? -9.894 8.512 1.778 1.00 97.38 115 PHE A CA 1
ATOM 968 C C . PHE A 1 115 ? -8.413 8.235 1.494 1.00 97.38 115 PHE A C 1
ATOM 970 O O . PHE A 1 115 ? -7.932 8.611 0.427 1.00 97.38 115 PHE A O 1
ATOM 977 N N . GLN A 1 116 ? -7.739 7.500 2.384 1.00 95.44 116 GLN A N 1
ATOM 978 C CA . GLN A 1 116 ? -6.332 7.121 2.243 1.00 95.44 116 GLN A CA 1
ATOM 979 C C . GLN A 1 116 ? -6.079 6.347 0.948 1.00 95.44 116 GLN A C 1
ATOM 981 O O . GLN A 1 116 ? -5.227 6.750 0.168 1.00 95.44 116 GLN A O 1
ATOM 986 N N . PHE A 1 117 ? -6.855 5.304 0.647 1.00 96.75 117 PHE A N 1
ATOM 987 C CA . PHE A 1 117 ? -6.644 4.510 -0.570 1.00 96.75 117 PHE A CA 1
ATOM 988 C C . PHE A 1 117 ? -6.882 5.303 -1.845 1.00 96.75 117 PHE A C 1
ATOM 990 O O . PHE A 1 117 ? -6.206 5.056 -2.838 1.00 96.75 117 PHE A O 1
ATOM 997 N N . THR A 1 118 ? -7.796 6.272 -1.825 1.00 97.88 118 THR A N 1
ATOM 998 C CA . THR A 1 118 ? -8.039 7.119 -2.995 1.00 97.88 118 THR A CA 1
ATOM 999 C C . THR A 1 118 ? -6.834 8.005 -3.288 1.00 97.88 118 THR A C 1
ATOM 1001 O O . THR A 1 118 ? -6.387 8.054 -4.430 1.00 97.88 118 THR A O 1
ATOM 1004 N N . ILE A 1 119 ? -6.290 8.688 -2.277 1.00 96.62 119 ILE A N 1
ATOM 1005 C CA . ILE A 1 119 ? -5.145 9.588 -2.479 1.00 96.62 119 ILE A CA 1
ATOM 1006 C C . ILE A 1 119 ? -3.832 8.826 -2.674 1.00 96.62 119 ILE A C 1
ATOM 1008 O O . ILE A 1 119 ? -3.021 9.247 -3.491 1.00 96.62 119 ILE A O 1
ATOM 1012 N N . LEU A 1 120 ? -3.654 7.688 -1.994 1.00 95.62 120 LEU A N 1
ATOM 1013 C CA . LEU A 1 120 ? -2.499 6.803 -2.146 1.00 95.62 120 LEU A CA 1
ATOM 1014 C C . LEU A 1 120 ? -2.479 6.237 -3.569 1.00 95.62 120 LEU A C 1
ATOM 1016 O O . LEU A 1 120 ? -1.550 6.493 -4.322 1.00 95.62 120 LEU A O 1
ATOM 1020 N N . LEU A 1 121 ? -3.528 5.519 -3.984 1.00 96.81 121 LEU A N 1
ATOM 1021 C CA . LEU A 1 121 ? -3.545 4.891 -5.308 1.00 96.81 121 LEU A CA 1
ATOM 1022 C C . LEU A 1 121 ? -3.660 5.925 -6.432 1.00 96.81 121 LEU A C 1
ATOM 1024 O O . LEU A 1 121 ? -3.116 5.716 -7.511 1.00 96.81 121 LEU A O 1
ATOM 1028 N N . GLY A 1 122 ? -4.347 7.043 -6.188 1.00 97.69 122 GLY A N 1
ATOM 1029 C CA . GLY A 1 122 ? -4.479 8.134 -7.153 1.00 97.69 122 GLY A CA 1
ATOM 1030 C C . GLY A 1 122 ? -3.165 8.855 -7.458 1.00 97.69 122 GLY A C 1
ATOM 1031 O O . GLY A 1 122 ? -3.074 9.484 -8.509 1.00 97.69 122 GLY A O 1
ATOM 1032 N N . SER A 1 123 ? -2.166 8.749 -6.578 1.00 97.56 123 SER A N 1
ATOM 1033 C CA . SER A 1 123 ? -0.814 9.279 -6.783 1.00 97.56 123 SER A CA 1
ATOM 1034 C C . SER A 1 123 ? 0.172 8.160 -7.138 1.00 97.56 123 SER A C 1
ATOM 1036 O O . SER A 1 123 ? 0.618 8.096 -8.283 1.00 97.56 123 SER A O 1
ATOM 1038 N N . GLY A 1 124 ? 0.414 7.207 -6.236 1.00 96.56 124 GLY A N 1
ATOM 1039 C CA . GLY A 1 124 ? 1.476 6.199 -6.366 1.00 96.56 124 GLY A CA 1
ATOM 1040 C C . GLY A 1 124 ? 1.346 5.240 -7.550 1.00 96.56 124 GLY A C 1
ATOM 1041 O O . GLY A 1 124 ? 2.345 4.807 -8.118 1.00 96.56 124 GLY A O 1
ATOM 1042 N N . VAL A 1 125 ? 0.126 4.952 -8.028 1.00 97.88 125 VAL A N 1
ATOM 1043 C CA . VAL A 1 125 ? -0.035 4.049 -9.188 1.00 97.88 125 VAL A CA 1
ATOM 1044 C C . VAL A 1 125 ? 0.606 4.623 -10.452 1.00 97.88 125 VAL A C 1
ATOM 1046 O O . VAL A 1 125 ? 1.2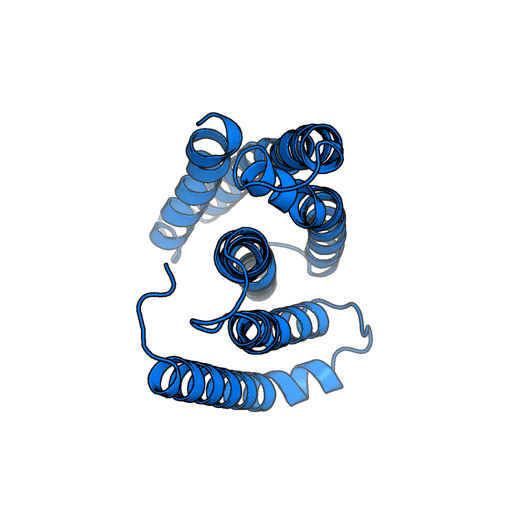06 3.872 -11.217 1.00 97.88 125 VAL A O 1
ATOM 1049 N N . ILE A 1 126 ? 0.492 5.934 -10.681 1.00 98.44 126 ILE A N 1
ATOM 1050 C CA . ILE A 1 126 ? 1.161 6.610 -11.806 1.00 98.44 126 ILE A CA 1
ATOM 1051 C C . ILE A 1 126 ? 2.540 7.132 -11.375 1.00 98.44 126 ILE A C 1
ATOM 1053 O O . ILE A 1 126 ? 3.455 7.178 -12.199 1.00 98.44 126 ILE A O 1
ATOM 1057 N N . GLY A 1 127 ? 2.705 7.453 -10.090 1.00 98.25 127 GLY A N 1
ATOM 1058 C CA . GLY A 1 127 ? 3.951 7.902 -9.473 1.00 98.25 127 GLY A CA 1
ATOM 1059 C C . GLY A 1 127 ? 5.119 6.930 -9.634 1.00 98.25 127 GLY A C 1
ATOM 1060 O O . GLY A 1 127 ? 6.249 7.389 -9.790 1.00 98.25 127 GLY A O 1
ATOM 1061 N N . ILE A 1 128 ? 4.851 5.628 -9.836 1.00 98.62 128 ILE A N 1
ATOM 1062 C CA . ILE A 1 128 ? 5.830 4.636 -10.335 1.00 98.62 128 ILE A CA 1
ATOM 1063 C C . ILE A 1 128 ? 6.690 5.162 -11.498 1.00 98.62 128 ILE A C 1
ATOM 1065 O O . ILE A 1 128 ? 7.859 4.791 -11.632 1.00 98.62 128 ILE A O 1
ATOM 1069 N N . GLY A 1 129 ? 6.128 6.060 -12.313 1.00 98.50 129 GLY A N 1
ATOM 1070 C CA . GLY A 1 129 ? 6.772 6.726 -13.435 1.00 98.50 129 GLY A CA 1
ATOM 1071 C C . GLY A 1 129 ? 8.073 7.449 -13.103 1.00 98.50 129 GLY A C 1
ATOM 1072 O O . GLY A 1 129 ? 8.908 7.603 -13.992 1.00 98.50 129 GLY A O 1
ATOM 1073 N N . HIS A 1 130 ? 8.304 7.844 -11.846 1.00 98.62 130 HIS A N 1
ATOM 1074 C CA . HIS A 1 130 ? 9.574 8.465 -11.455 1.00 98.62 130 HIS A CA 1
ATOM 1075 C C . HIS A 1 130 ? 10.790 7.549 -11.586 1.00 98.62 130 HIS A C 1
ATOM 1077 O O . HIS A 1 130 ? 11.912 8.020 -11.762 1.00 98.62 130 HIS A O 1
ATOM 1083 N N . HIS A 1 131 ? 10.571 6.237 -11.639 1.00 98.62 131 HIS A N 1
ATOM 1084 C CA . HIS A 1 131 ? 11.617 5.262 -11.930 1.00 98.62 131 HIS A CA 1
ATOM 1085 C C . HIS A 1 131 ? 11.910 5.118 -13.427 1.00 98.62 131 HIS A C 1
ATOM 1087 O O . HIS A 1 131 ? 12.874 4.461 -13.823 1.00 98.62 131 HIS A O 1
ATOM 1093 N N . TYR A 1 132 ? 11.080 5.726 -14.275 1.00 98.69 132 TYR A N 1
ATOM 1094 C CA . TYR A 1 132 ? 11.156 5.630 -15.729 1.00 98.69 132 TYR A CA 1
ATOM 1095 C C . TYR A 1 132 ? 11.798 6.860 -16.375 1.00 98.69 132 TYR A C 1
ATOM 1097 O O . TYR A 1 132 ? 11.937 6.895 -17.593 1.00 98.69 132 TYR A O 1
ATOM 1105 N N . TYR A 1 133 ? 12.240 7.852 -15.592 1.00 98.56 133 TYR A N 1
ATOM 1106 C CA . TYR A 1 133 ? 12.845 9.076 -16.131 1.00 98.56 133 TYR A CA 1
ATOM 1107 C C . TYR A 1 133 ? 14.020 8.806 -17.068 1.00 98.56 133 TYR A C 1
ATOM 1109 O O . TYR A 1 133 ? 14.152 9.459 -18.100 1.00 98.56 133 TYR A O 1
ATOM 1117 N N . TYR A 1 134 ? 14.872 7.844 -16.705 1.00 98.56 134 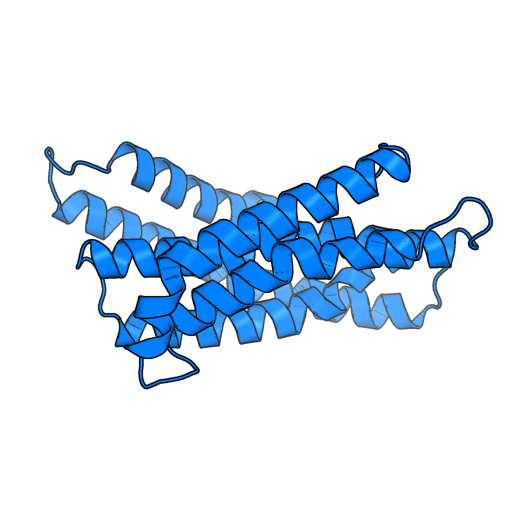TYR A N 1
ATOM 1118 C CA . TYR A 1 134 ? 16.168 7.651 -17.359 1.00 98.56 134 TYR A CA 1
ATOM 1119 C C . TYR A 1 134 ? 16.475 6.187 -17.701 1.00 98.56 134 TYR A C 1
ATOM 1121 O O . TYR A 1 134 ? 17.606 5.862 -18.050 1.00 98.56 134 TYR A O 1
ATOM 1129 N N . ASN A 1 135 ? 15.487 5.288 -17.637 1.00 98.38 135 ASN A N 1
ATOM 1130 C CA . ASN A 1 135 ? 15.673 3.864 -17.954 1.00 98.38 135 ASN A CA 1
ATOM 1131 C C . ASN A 1 135 ? 15.490 3.528 -19.455 1.00 98.38 135 ASN A C 1
ATOM 1133 O O . ASN A 1 135 ? 15.426 2.354 -19.829 1.00 98.38 135 ASN A O 1
ATOM 1137 N N . GLY A 1 136 ? 15.376 4.551 -20.311 1.00 98.31 136 GLY A N 1
ATOM 1138 C CA . GLY A 1 136 ? 15.106 4.430 -21.750 1.00 98.31 136 GLY A CA 1
ATOM 1139 C C . GLY A 1 136 ? 13.629 4.558 -22.143 1.00 98.31 136 GLY A C 1
ATOM 1140 O O . GLY A 1 136 ? 13.299 4.397 -23.317 1.00 98.31 136 GLY A O 1
ATOM 1141 N N . SER A 1 137 ? 12.739 4.840 -21.188 1.00 98.62 137 SER A N 1
ATOM 1142 C CA . SER A 1 137 ? 11.318 5.091 -21.456 1.00 98.62 137 SER A CA 1
ATOM 1143 C C . SER A 1 137 ? 11.084 6.414 -22.206 1.00 98.62 137 SER A C 1
ATOM 1145 O O . SER A 1 137 ? 11.920 7.318 -22.144 1.00 98.62 137 SER A O 1
ATOM 1147 N N . PRO A 1 138 ? 9.949 6.562 -22.920 1.00 98.62 138 PRO A N 1
ATOM 1148 C CA . PRO A 1 138 ? 9.622 7.800 -23.625 1.00 98.62 138 PRO A CA 1
ATOM 1149 C C . PRO A 1 138 ? 9.423 8.984 -22.668 1.00 98.62 138 PRO A C 1
ATOM 1151 O O . PRO A 1 138 ? 8.929 8.819 -21.553 1.00 98.62 138 PRO A O 1
ATOM 1154 N N . GLU A 1 139 ? 9.715 10.191 -23.165 1.00 98.50 139 GLU A N 1
ATOM 1155 C CA . GLU A 1 139 ? 9.685 11.466 -22.423 1.00 98.50 139 GLU A CA 1
ATOM 1156 C C . GLU A 1 139 ? 8.373 11.730 -21.666 1.00 98.50 139 GLU A C 1
ATOM 1158 O O . GLU A 1 139 ? 8.386 12.365 -20.614 1.00 98.50 139 GLU A O 1
ATOM 1163 N N . VAL A 1 140 ? 7.241 11.191 -22.138 1.00 98.62 140 VAL A N 1
ATOM 1164 C CA . VAL A 1 140 ? 5.935 11.310 -21.463 1.00 98.62 140 VAL A CA 1
ATOM 1165 C C . VAL A 1 140 ? 5.985 10.899 -19.984 1.00 98.62 140 VAL A C 1
ATOM 1167 O O . VAL A 1 140 ? 5.273 11.473 -19.158 1.00 98.62 140 VAL A O 1
ATOM 1170 N N . TRP A 1 141 ? 6.858 9.953 -19.626 1.00 98.62 141 TRP A N 1
ATOM 1171 C CA . TRP A 1 141 ? 7.020 9.500 -18.247 1.00 98.62 141 TRP A CA 1
ATOM 1172 C C . TRP A 1 141 ? 7.721 10.504 -17.336 1.00 98.62 141 TRP A C 1
ATOM 1174 O O . TRP A 1 141 ? 7.515 10.434 -16.130 1.00 98.62 141 TRP A O 1
ATOM 1184 N N . ILE A 1 142 ? 8.467 11.473 -17.873 1.00 98.56 142 ILE A N 1
ATOM 1185 C CA . ILE A 1 142 ? 9.003 12.577 -17.067 1.00 98.56 142 ILE A CA 1
ATOM 1186 C C . ILE A 1 142 ? 7.845 13.407 -16.511 1.00 98.56 142 ILE A C 1
ATOM 1188 O O . ILE A 1 142 ? 7.773 13.628 -15.306 1.00 98.56 142 ILE A O 1
ATOM 1192 N N . ALA A 1 143 ? 6.902 13.810 -17.367 1.00 98.50 143 ALA A N 1
ATOM 1193 C CA . ALA A 1 143 ? 5.749 14.599 -16.939 1.00 98.50 143 ALA A CA 1
ATOM 1194 C C . ALA A 1 143 ? 4.827 13.803 -16.001 1.00 98.50 143 ALA A C 1
ATOM 1196 O O . ALA A 1 143 ? 4.441 14.302 -14.946 1.00 98.50 143 ALA A O 1
ATOM 1197 N N . LEU A 1 144 ? 4.491 12.560 -16.366 1.00 98.62 144 LEU A N 1
ATOM 1198 C CA . LEU A 1 144 ? 3.610 11.717 -15.553 1.00 98.62 144 LEU A CA 1
ATOM 1199 C C . LEU A 1 144 ? 4.249 11.345 -14.213 1.00 98.62 144 LEU A C 1
ATOM 1201 O O . LEU A 1 144 ? 3.624 11.537 -13.174 1.00 98.62 144 LEU A O 1
ATOM 1205 N N . GLY A 1 145 ? 5.489 10.855 -14.233 1.00 98.56 145 GLY A N 1
ATOM 1206 C CA . GLY A 1 145 ? 6.209 10.463 -13.027 1.00 98.56 145 GLY A CA 1
ATOM 1207 C C . GLY A 1 145 ? 6.367 11.633 -12.067 1.00 98.56 145 GLY A C 1
ATOM 1208 O O . GLY A 1 145 ? 5.985 11.503 -10.913 1.00 98.56 145 GLY A O 1
ATOM 1209 N N . ALA A 1 146 ? 6.809 12.799 -12.553 1.00 98.62 146 ALA A N 1
ATOM 1210 C CA . ALA A 1 146 ? 7.078 13.949 -11.689 1.00 98.62 146 ALA A CA 1
ATOM 1211 C C . ALA A 1 146 ? 5.821 14.510 -11.031 1.00 98.62 146 ALA A C 1
ATOM 1213 O O . ALA A 1 146 ? 5.840 14.840 -9.848 1.00 98.62 146 ALA A O 1
ATOM 1214 N N . VAL A 1 147 ? 4.722 14.621 -11.782 1.00 98.69 147 VAL A N 1
ATOM 1215 C CA . VAL A 1 147 ? 3.469 15.144 -11.230 1.00 98.69 147 VAL A CA 1
ATOM 1216 C C . VAL A 1 147 ? 2.899 14.178 -10.200 1.00 98.69 147 VAL A C 1
ATOM 1218 O O . VAL A 1 147 ? 2.543 14.603 -9.105 1.00 98.69 147 VAL A O 1
ATOM 1221 N N . PHE A 1 148 ? 2.800 12.891 -10.531 1.00 98.62 148 PHE A N 1
ATOM 1222 C CA . PHE A 1 148 ? 2.100 11.942 -9.671 1.00 98.62 148 PHE A CA 1
ATOM 1223 C C . PHE A 1 148 ? 2.928 11.497 -8.466 1.00 98.62 148 PHE A C 1
ATOM 1225 O O . PHE A 1 148 ? 2.341 11.369 -7.394 1.00 98.62 148 PHE A O 1
ATOM 1232 N N . SER A 1 149 ? 4.255 11.369 -8.580 1.00 98.25 149 SER A N 1
ATOM 1233 C CA . SER A 1 149 ? 5.089 11.055 -7.414 1.00 98.25 149 SER A CA 1
ATOM 1234 C C . SER A 1 149 ? 5.185 12.224 -6.434 1.00 98.25 149 SER A C 1
ATOM 1236 O O . SER A 1 149 ? 5.173 12.023 -5.225 1.00 98.25 149 SER A O 1
ATOM 1238 N N . ALA A 1 150 ? 5.143 13.474 -6.912 1.00 98.19 150 ALA A N 1
ATOM 1239 C CA . ALA A 1 150 ? 5.042 14.631 -6.021 1.00 98.19 150 ALA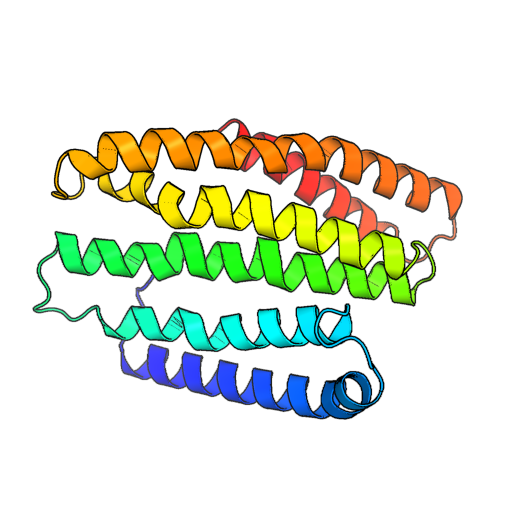 A CA 1
ATOM 1240 C C . ALA A 1 150 ? 3.730 14.638 -5.210 1.00 98.19 150 ALA A C 1
ATOM 1242 O O . ALA A 1 150 ? 3.712 15.074 -4.057 1.00 98.19 150 ALA A O 1
ATOM 1243 N N . LEU A 1 151 ? 2.628 14.142 -5.788 1.00 98.19 151 LEU A N 1
ATOM 1244 C CA . LEU A 1 151 ? 1.348 14.019 -5.083 1.00 98.19 151 LEU A CA 1
ATOM 1245 C C . LEU A 1 151 ? 1.369 12.930 -4.002 1.00 98.19 151 LEU A C 1
ATOM 1247 O O . LEU A 1 151 ? 0.564 13.014 -3.073 1.00 98.19 151 LEU A O 1
ATOM 1251 N N . GLU A 1 152 ? 2.283 11.958 -4.073 1.00 96.81 152 GLU A N 1
ATOM 1252 C CA . GLU A 1 152 ? 2.424 10.923 -3.040 1.00 96.81 152 GLU A CA 1
ATOM 1253 C C . GLU A 1 152 ? 2.790 11.529 -1.684 1.00 96.81 152 GLU A C 1
ATOM 1255 O O . GLU A 1 152 ? 2.359 11.023 -0.656 1.00 96.81 152 GLU A O 1
ATOM 1260 N N . VAL A 1 153 ? 3.468 12.680 -1.644 1.00 96.31 153 VAL A N 1
ATOM 1261 C CA . VAL A 1 153 ? 3.824 13.357 -0.383 1.00 96.31 153 VAL A CA 1
ATOM 1262 C C . VAL A 1 153 ? 2.583 13.829 0.395 1.00 96.31 153 VAL A C 1
ATOM 1264 O O . VAL A 1 153 ? 2.627 13.965 1.620 1.00 96.31 153 VAL A O 1
ATOM 1267 N N . ILE A 1 154 ? 1.440 14.039 -0.272 1.00 95.75 154 ILE A N 1
ATOM 1268 C CA . ILE A 1 154 ? 0.202 14.512 0.370 1.00 95.75 154 ILE A CA 1
ATOM 1269 C C . ILE A 1 154 ? -0.248 13.571 1.504 1.00 95.75 154 ILE A C 1
ATOM 1271 O O . ILE A 1 154 ? -0.339 14.049 2.640 1.00 95.75 154 ILE A O 1
ATOM 1275 N N . PRO A 1 155 ? -0.517 12.266 1.277 1.00 92.75 155 PRO A N 1
ATOM 1276 C CA . PRO A 1 155 ? -0.872 11.350 2.361 1.00 92.75 155 PRO A CA 1
ATOM 1277 C C . PRO A 1 155 ? 0.190 11.278 3.464 1.00 92.75 155 PRO A C 1
ATOM 1279 O O . PRO A 1 155 ? -0.178 11.214 4.637 1.00 92.75 155 PRO A O 1
ATOM 1282 N N . LEU A 1 156 ? 1.481 11.371 3.127 1.00 90.44 156 LEU A N 1
ATOM 1283 C CA . LEU A 1 156 ? 2.566 11.305 4.109 1.00 90.44 156 LEU A CA 1
ATOM 1284 C C . LEU A 1 156 ? 2.509 12.452 5.127 1.00 90.44 156 LEU A C 1
ATOM 1286 O O . LEU A 1 156 ? 2.754 12.244 6.317 1.00 90.44 156 LEU A O 1
ATOM 1290 N N . THR A 1 157 ? 2.119 13.657 4.702 1.00 90.44 157 THR A N 1
ATOM 1291 C CA . THR A 1 157 ? 1.958 14.792 5.629 1.00 90.44 157 THR A CA 1
ATOM 1292 C C . THR A 1 157 ? 0.832 14.593 6.643 1.00 90.44 157 THR A C 1
ATOM 1294 O O . THR A 1 157 ? 0.887 15.156 7.733 1.00 90.44 157 THR A O 1
ATOM 1297 N N . LEU A 1 158 ? -0.170 13.766 6.337 1.00 89.25 158 LEU A N 1
ATOM 1298 C CA . LEU A 1 158 ? -1.271 13.481 7.260 1.00 89.25 158 LEU A CA 1
ATOM 1299 C C . LEU A 1 158 ? -0.875 12.466 8.342 1.00 89.25 158 LEU A C 1
ATOM 1301 O O . LEU A 1 158 ? -1.488 12.436 9.411 1.00 89.25 158 LEU A O 1
ATOM 1305 N N . LEU A 1 159 ? 0.189 11.688 8.116 1.00 83.12 159 LEU A N 1
ATOM 1306 C CA . LEU A 1 159 ? 0.657 10.669 9.056 1.00 83.12 159 LEU A CA 1
ATOM 1307 C C . LEU A 1 159 ? 1.228 11.263 10.345 1.00 83.12 159 LEU A C 1
ATOM 1309 O O . LEU A 1 159 ? 1.115 10.637 11.397 1.00 83.12 159 LEU A O 1
ATOM 1313 N N . ILE A 1 160 ? 1.773 12.485 10.320 1.00 83.12 160 ILE A N 1
ATOM 1314 C CA . ILE A 1 160 ? 2.251 13.130 11.555 1.00 83.12 160 ILE A CA 1
ATOM 1315 C C . ILE A 1 160 ? 1.094 13.448 12.513 1.00 83.12 160 ILE A C 1
ATOM 1317 O O . ILE A 1 160 ? 1.240 13.338 13.732 1.00 83.12 160 ILE A O 1
ATOM 1321 N N . LEU A 1 161 ? -0.076 13.790 11.964 1.00 85.75 161 LEU A N 1
ATOM 1322 C CA . LEU A 1 161 ? -1.291 14.018 12.743 1.00 85.75 161 LEU A CA 1
ATOM 1323 C C . LEU A 1 161 ? -1.838 12.693 13.286 1.00 85.75 161 LEU A C 1
ATOM 1325 O O . LEU A 1 161 ? -2.216 12.624 14.455 1.00 85.75 161 LEU A O 1
ATOM 13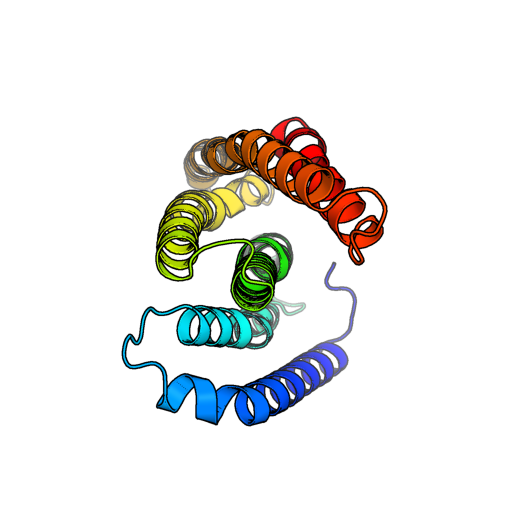29 N N . GLU A 1 162 ? -1.810 11.620 12.488 1.00 86.00 162 GLU A N 1
ATOM 1330 C CA . GLU A 1 162 ? -2.176 10.284 12.976 1.00 86.00 162 GLU A CA 1
ATOM 1331 C C . GLU A 1 162 ? -1.241 9.787 14.086 1.00 86.00 162 GLU A C 1
ATOM 1333 O O . GLU A 1 162 ? -1.711 9.232 15.080 1.00 86.00 162 GLU A O 1
ATOM 1338 N N . ALA A 1 163 ? 0.068 10.028 13.968 1.00 90.75 163 ALA A N 1
ATOM 1339 C CA . ALA A 1 163 ? 1.050 9.682 14.993 1.00 90.75 163 ALA A CA 1
ATOM 1340 C C . ALA A 1 163 ? 0.736 10.373 16.328 1.00 90.75 163 ALA A C 1
ATOM 1342 O O . ALA A 1 163 ? 0.827 9.759 17.394 1.00 90.75 163 ALA A O 1
ATOM 1343 N N . TYR A 1 164 ? 0.320 11.642 16.276 1.00 93.94 164 TYR A N 1
ATOM 1344 C CA . TYR A 1 164 ? -0.103 12.377 17.462 1.00 93.94 164 TYR A CA 1
ATOM 1345 C C . TYR A 1 164 ? -1.374 11.786 18.089 1.00 93.94 164 TYR A C 1
ATOM 1347 O O . TYR A 1 164 ? -1.414 11.584 19.304 1.00 93.94 164 TYR A O 1
ATOM 1355 N N . GLU A 1 165 ? -2.390 11.446 17.291 1.00 93.75 165 GLU A N 1
ATOM 1356 C CA . GLU A 1 165 ? -3.607 10.802 17.807 1.00 93.75 165 GLU A CA 1
ATOM 1357 C C . GLU A 1 165 ? -3.310 9.421 18.419 1.00 93.75 165 GLU A C 1
ATOM 1359 O O . GLU A 1 165 ? -3.833 9.078 19.482 1.00 93.75 165 GLU A O 1
ATOM 1364 N N . GLN A 1 166 ? -2.400 8.644 17.825 1.00 94.12 166 GLN A N 1
ATOM 1365 C CA . GLN A 1 166 ? -1.926 7.385 18.408 1.00 94.12 166 GLN A CA 1
ATOM 1366 C C . GLN A 1 166 ? -1.181 7.604 19.728 1.00 94.12 166 GLN A C 1
ATOM 1368 O O . GLN A 1 166 ? -1.441 6.901 20.708 1.00 94.12 166 GLN A O 1
ATOM 1373 N N . TYR A 1 167 ? -0.297 8.602 19.791 1.00 96.50 167 TYR A N 1
ATOM 1374 C CA . TYR A 1 167 ? 0.383 8.986 21.026 1.00 96.50 167 TYR A CA 1
ATOM 1375 C C . TYR A 1 167 ? -0.616 9.373 22.122 1.00 96.50 167 TYR A C 1
ATOM 1377 O O . TYR A 1 167 ? -0.493 8.913 23.260 1.00 96.50 167 TYR A O 1
ATOM 1385 N N . LYS A 1 168 ? -1.633 10.165 21.778 1.00 96.56 168 LYS A N 1
ATOM 1386 C CA . LYS A 1 168 ? -2.696 10.576 22.695 1.00 96.56 168 LYS A CA 1
ATOM 1387 C C . LYS A 1 168 ? -3.471 9.372 23.234 1.00 96.56 168 LYS A C 1
ATOM 1389 O O . LYS A 1 168 ? -3.540 9.210 24.448 1.00 96.56 168 LYS A O 1
ATOM 1394 N N . MET A 1 169 ? -3.930 8.462 22.369 1.00 94.56 169 MET A N 1
ATOM 1395 C CA . MET A 1 169 ? -4.610 7.225 22.791 1.00 94.56 169 MET A CA 1
ATOM 1396 C C . MET A 1 169 ? -3.735 6.352 23.705 1.00 94.56 169 MET A C 1
ATOM 1398 O O . MET A 1 169 ? -4.214 5.805 24.698 1.00 94.56 169 MET A O 1
ATOM 1402 N N . MET A 1 170 ? -2.436 6.238 23.405 1.00 96.75 170 MET A N 1
ATOM 1403 C CA . MET A 1 170 ? -1.489 5.512 24.256 1.00 96.75 170 MET A CA 1
ATOM 1404 C C . MET A 1 170 ? -1.355 6.164 25.640 1.00 96.75 170 MET A C 1
ATOM 1406 O O . MET A 1 170 ? -1.265 5.458 26.646 1.00 96.75 170 MET A O 1
ATOM 1410 N N . ARG A 1 171 ? -1.323 7.502 25.705 1.00 96.56 171 ARG A N 1
ATOM 1411 C CA . ARG A 1 171 ? -1.255 8.256 26.966 1.00 96.56 171 ARG A CA 1
ATOM 1412 C C . ARG A 1 171 ? -2.541 8.122 27.777 1.00 96.56 171 ARG A C 1
ATOM 1414 O O . ARG A 1 171 ? -2.443 7.911 28.985 1.00 96.56 171 ARG A O 1
ATOM 1421 N N . ASP A 1 172 ? -3.700 8.164 27.126 1.00 96.38 172 ASP A N 1
ATOM 1422 C CA . ASP A 1 172 ? -5.013 7.985 27.759 1.00 96.38 172 ASP A CA 1
ATOM 1423 C C . ASP A 1 172 ? -5.168 6.580 28.370 1.00 96.38 172 ASP A C 1
ATOM 1425 O O . ASP A 1 172 ? -5.784 6.416 29.422 1.00 96.38 172 ASP A O 1
ATOM 1429 N N . GLY A 1 173 ? -4.529 5.564 27.776 1.00 93.56 173 GLY A N 1
ATOM 1430 C CA . GLY A 1 173 ? -4.434 4.211 28.339 1.00 93.56 173 GLY A CA 1
ATOM 1431 C C . GLY A 1 173 ? -3.573 4.091 29.609 1.00 93.56 173 GLY A C 1
ATOM 1432 O O . GLY A 1 173 ? -3.555 3.034 30.246 1.00 93.56 173 GLY A O 1
ATOM 1433 N N . GLY A 1 174 ? -2.854 5.149 29.993 1.00 95.50 174 GLY A N 1
ATOM 1434 C CA . GLY A 1 174 ? -2.070 5.223 31.222 1.00 95.50 174 GLY A CA 1
ATOM 1435 C C . GLY A 1 174 ? -0.818 4.336 31.252 1.00 95.50 174 GLY A C 1
ATOM 1436 O O . GLY A 1 174 ? -0.321 3.822 30.246 1.00 95.50 174 GLY A O 1
ATOM 1437 N N . VAL A 1 175 ? -0.254 4.154 32.452 1.00 94.25 175 VAL A N 1
ATOM 1438 C CA . VAL A 1 175 ? 1.009 3.411 32.630 1.00 94.25 175 VAL A CA 1
ATOM 1439 C C . VAL A 1 175 ? 0.843 1.910 32.362 1.00 94.25 175 VAL A C 1
ATOM 1441 O O . VAL A 1 175 ? 1.786 1.271 31.900 1.00 94.25 175 VAL A O 1
ATOM 1444 N N . ASN A 1 176 ? -0.355 1.368 32.563 1.00 96.44 176 ASN A N 1
ATOM 1445 C CA . ASN A 1 176 ? -0.642 -0.053 32.372 1.00 96.44 176 ASN A CA 1
ATOM 1446 C C . ASN A 1 176 ? -1.168 -0.376 30.964 1.00 96.44 176 ASN A C 1
ATOM 1448 O O . ASN A 1 176 ? -1.663 -1.478 30.743 1.00 96.44 176 ASN A O 1
ATOM 1452 N N . PHE A 1 177 ? -1.073 0.561 30.011 1.00 97.06 177 PHE A N 1
ATOM 1453 C CA . PHE A 1 177 ? -1.468 0.307 28.629 1.00 97.06 177 PHE A CA 1
ATOM 1454 C C . PHE A 1 177 ? -0.652 -0.863 28.039 1.00 97.06 177 PHE A C 1
ATOM 1456 O O . PHE A 1 177 ? 0.576 -0.766 27.952 1.00 97.06 177 PHE A O 1
ATOM 1463 N N . PRO A 1 178 ? -1.299 -1.965 27.619 1.00 96.81 178 PRO A N 1
ATOM 1464 C CA . PRO A 1 178 ? -0.593 -3.204 27.288 1.00 96.81 178 PRO A CA 1
ATOM 1465 C C . PRO A 1 178 ? 0.198 -3.130 25.974 1.00 96.81 178 PRO A C 1
ATOM 1467 O O . PRO A 1 178 ? 1.132 -3.902 25.784 1.00 96.81 178 PRO A O 1
ATOM 1470 N N . TYR A 1 179 ? -0.131 -2.190 25.079 1.00 97.38 179 TYR A N 1
ATOM 1471 C CA . TYR A 1 179 ? 0.452 -2.097 23.733 1.00 97.38 179 TYR A CA 1
ATOM 1472 C C . TYR A 1 179 ? 1.426 -0.924 23.563 1.00 97.38 179 TYR A C 1
ATOM 1474 O O . TYR A 1 179 ? 1.610 -0.434 22.451 1.00 97.38 179 TYR A O 1
ATOM 1482 N N . LYS A 1 180 ? 2.061 -0.453 24.646 1.00 96.50 180 LYS A N 1
ATOM 1483 C CA . LYS A 1 180 ? 3.017 0.672 24.597 1.00 96.50 180 LYS A CA 1
ATOM 1484 C C . LYS A 1 180 ? 4.097 0.486 23.536 1.00 96.50 180 LYS A C 1
ATOM 1486 O O . LYS A 1 180 ? 4.285 1.368 22.709 1.00 96.50 180 LYS A O 1
ATOM 1491 N N . ALA A 1 181 ? 4.749 -0.677 23.527 1.00 97.88 181 ALA A N 1
ATOM 1492 C CA . ALA A 1 181 ? 5.792 -0.978 22.551 1.00 97.88 181 ALA A CA 1
ATOM 1493 C C . ALA A 1 181 ? 5.258 -0.918 21.113 1.00 97.88 181 ALA A C 1
ATOM 1495 O O . ALA A 1 181 ? 5.853 -0.263 20.265 1.00 97.88 181 ALA A O 1
ATOM 1496 N N . THR A 1 182 ? 4.099 -1.531 20.855 1.00 97.56 182 THR A N 1
ATOM 1497 C CA . THR A 1 182 ? 3.436 -1.479 19.545 1.00 97.56 182 THR A CA 1
ATOM 1498 C C . THR A 1 182 ? 3.176 -0.040 19.110 1.00 97.56 182 THR A C 1
ATOM 1500 O O . THR A 1 182 ? 3.496 0.320 17.985 1.00 97.56 182 THR A O 1
ATOM 1503 N N . PHE A 1 183 ? 2.646 0.798 20.001 1.00 97.44 183 PHE A N 1
ATOM 1504 C CA . PHE A 1 183 ? 2.355 2.195 19.687 1.00 97.44 183 PHE A CA 1
ATOM 1505 C C . PHE A 1 183 ? 3.623 3.025 19.472 1.00 97.44 183 PHE A C 1
ATOM 1507 O O . PHE A 1 183 ? 3.621 3.878 18.594 1.00 97.44 183 PHE A O 1
ATOM 1514 N N . TRP A 1 184 ? 4.721 2.757 20.188 1.00 97.81 184 TRP A N 1
ATOM 1515 C CA . TRP A 1 184 ? 6.007 3.403 19.901 1.00 97.81 184 TRP A CA 1
ATOM 1516 C C . TRP A 1 184 ? 6.472 3.120 18.475 1.00 97.81 184 TRP A C 1
ATOM 1518 O O . TRP A 1 184 ? 6.816 4.059 17.764 1.00 97.81 184 TRP A O 1
ATOM 1528 N N . PHE A 1 185 ? 6.408 1.862 18.030 1.00 98.00 185 PHE A N 1
ATOM 1529 C CA . PHE A 1 185 ? 6.762 1.515 16.654 1.00 98.00 185 PHE A CA 1
ATOM 1530 C C . PHE A 1 185 ? 5.791 2.108 15.629 1.00 98.00 185 PHE A C 1
ATOM 1532 O O . PHE A 1 185 ? 6.257 2.603 14.612 1.00 98.00 185 PHE A O 1
ATOM 1539 N N . LEU A 1 186 ? 4.479 2.145 15.898 1.00 96.44 186 LEU A N 1
ATOM 1540 C CA . LEU A 1 186 ? 3.513 2.790 14.995 1.00 96.44 186 LEU A CA 1
ATOM 1541 C C . LEU A 1 186 ? 3.791 4.292 14.827 1.00 96.44 186 LEU A C 1
ATOM 1543 O O . LEU A 1 186 ? 3.838 4.790 13.703 1.00 96.44 186 LEU A O 1
ATOM 1547 N N . ILE A 1 187 ? 4.056 4.994 15.932 1.00 96.81 187 ILE A N 1
ATOM 1548 C CA . ILE A 1 187 ? 4.420 6.416 15.923 1.00 96.81 187 ILE A CA 1
ATOM 1549 C C . ILE A 1 187 ? 5.735 6.620 15.161 1.00 96.81 187 ILE A C 1
ATOM 1551 O O . ILE A 1 187 ? 5.834 7.521 14.330 1.00 96.81 187 ILE A O 1
ATOM 1555 N N . SER A 1 188 ? 6.742 5.776 15.408 1.00 97.31 188 SER A N 1
ATOM 1556 C CA . SER A 1 188 ? 8.010 5.830 14.676 1.00 97.31 188 SER A CA 1
ATOM 1557 C C . SER A 1 188 ? 7.824 5.588 13.179 1.00 97.31 188 SER A C 1
ATOM 1559 O O . SER A 1 188 ? 8.412 6.324 12.395 1.00 97.31 188 SER A O 1
ATOM 1561 N N . THR A 1 189 ? 7.001 4.617 12.773 1.00 96.75 189 THR A N 1
ATOM 1562 C CA . THR A 1 189 ? 6.681 4.362 11.362 1.00 96.75 189 THR A CA 1
ATOM 1563 C C . THR A 1 189 ? 6.056 5.590 10.716 1.00 96.75 189 THR A C 1
ATOM 1565 O O . THR A 1 189 ? 6.514 5.995 9.658 1.00 96.75 189 THR A O 1
ATOM 1568 N N . ALA A 1 190 ? 5.078 6.231 11.357 1.00 94.56 190 ALA A N 1
ATOM 1569 C CA . ALA A 1 190 ? 4.439 7.428 10.813 1.00 94.56 190 ALA A CA 1
ATOM 1570 C C . ALA A 1 190 ? 5.420 8.607 10.642 1.00 94.56 190 ALA A C 1
ATOM 1572 O O . ALA A 1 190 ? 5.391 9.294 9.622 1.00 94.56 190 ALA A O 1
ATOM 1573 N N . ILE A 1 191 ? 6.333 8.811 11.601 1.00 95.50 191 ILE A N 1
ATOM 1574 C CA . ILE A 1 191 ? 7.381 9.842 11.506 1.00 95.50 191 ILE A CA 1
ATOM 1575 C C . ILE A 1 191 ? 8.374 9.513 10.385 1.00 95.50 191 ILE A C 1
ATOM 1577 O O . ILE A 1 191 ? 8.710 10.389 9.590 1.00 95.50 191 ILE A O 1
ATOM 1581 N N . TRP A 1 192 ? 8.841 8.265 10.304 1.00 97.00 192 TRP A N 1
ATOM 1582 C CA . TRP A 1 192 ? 9.773 7.832 9.260 1.00 97.00 192 TRP A CA 1
ATOM 1583 C C . TRP A 1 192 ? 9.143 7.777 7.877 1.00 97.00 192 TRP A C 1
ATOM 1585 O O . TRP A 1 192 ? 9.872 7.915 6.905 1.00 97.00 192 TRP A O 1
ATOM 1595 N N . ASN A 1 193 ? 7.824 7.636 7.775 1.00 95.06 193 ASN A N 1
ATOM 1596 C CA . ASN A 1 193 ? 7.136 7.773 6.502 1.00 95.06 193 ASN A CA 1
ATOM 1597 C C . ASN A 1 193 ? 7.319 9.214 5.994 1.00 95.06 193 ASN A C 1
ATOM 1599 O O . ASN A 1 193 ? 7.940 9.428 4.961 1.00 95.06 193 ASN A O 1
ATOM 1603 N N . LEU A 1 194 ? 6.966 10.222 6.804 1.00 93.94 194 LEU A N 1
ATOM 1604 C CA . LEU A 1 194 ? 7.168 11.629 6.436 1.00 93.94 194 LEU A CA 1
ATOM 1605 C C . LEU A 1 194 ? 8.642 11.993 6.196 1.00 93.94 194 LEU A C 1
ATOM 1607 O O . LEU A 1 194 ? 8.957 12.624 5.196 1.00 93.94 194 LEU A O 1
ATOM 1611 N N . VAL A 1 195 ? 9.547 11.637 7.111 1.00 95.81 195 VAL A N 1
ATOM 1612 C CA . VAL A 1 195 ? 10.960 12.036 7.001 1.00 95.81 195 VAL A CA 1
ATOM 1613 C C . VAL A 1 195 ? 11.686 11.211 5.943 1.00 95.81 195 VAL A C 1
ATOM 1615 O O . VAL A 1 195 ? 12.378 11.767 5.104 1.00 95.81 195 VAL A O 1
ATOM 1618 N N . GLY A 1 196 ? 11.557 9.891 5.998 1.00 96.06 196 GLY A N 1
ATOM 1619 C CA . GLY A 1 196 ? 12.335 8.972 5.175 1.00 96.06 196 GLY A CA 1
ATOM 1620 C C . GLY A 1 196 ? 11.840 8.845 3.741 1.00 96.06 196 GLY A C 1
ATOM 1621 O O . GLY A 1 196 ? 12.681 8.667 2.877 1.00 96.06 196 GLY A O 1
ATOM 1622 N N . ALA A 1 197 ? 10.528 8.921 3.500 1.00 93.69 197 ALA A N 1
ATOM 1623 C CA . ALA A 1 197 ? 9.952 8.828 2.155 1.00 93.69 197 ALA A CA 1
ATOM 1624 C C . ALA A 1 197 ? 9.392 10.167 1.645 1.00 93.69 197 ALA A C 1
ATOM 1626 O O . ALA A 1 197 ? 9.334 10.397 0.443 1.00 93.69 197 ALA A O 1
ATOM 1627 N N . GLY A 1 198 ? 8.959 11.060 2.541 1.00 93.06 198 GLY A N 1
ATOM 1628 C CA . GLY A 1 198 ? 8.417 12.362 2.145 1.00 93.06 198 GLY A CA 1
ATOM 1629 C C . GLY A 1 198 ? 9.479 13.438 1.899 1.00 93.06 198 GLY A C 1
ATOM 1630 O O . GLY A 1 198 ? 9.248 14.335 1.092 1.00 93.06 198 GLY A O 1
ATOM 1631 N N . VAL A 1 199 ? 10.615 13.387 2.605 1.00 95.25 199 VAL A N 1
ATOM 1632 C CA . VAL A 1 199 ? 11.684 14.402 2.502 1.00 95.25 199 VAL A CA 1
ATOM 1633 C C . VAL A 1 199 ? 12.910 13.897 1.739 1.00 95.25 199 VAL A C 1
ATOM 1635 O O . VAL A 1 199 ? 13.508 14.685 1.004 1.00 95.25 199 VAL A O 1
ATOM 1638 N N . PHE A 1 200 ? 13.302 12.637 1.941 1.00 93.12 200 PHE A N 1
ATOM 1639 C CA . PHE A 1 200 ? 14.454 12.000 1.290 1.00 93.12 200 PHE A CA 1
ATOM 1640 C C . PHE A 1 200 ? 14.015 11.085 0.150 1.00 93.12 200 PHE A C 1
ATOM 1642 O O . PHE A 1 200 ? 14.780 11.019 -0.839 1.00 93.12 200 PHE A O 1
#

Radius of gyration: 18.91 Å; Cα contacts (8 Å, |Δi|>4): 191; chains: 1; bounding box: 41×37×56 Å

Nearest PDB structures (foldseek):
  3ayf-assembly1_A  TM=1.003E+00  e=1.425E-18  Geobacillus stearothermophilus
  6qq6-assembly1_B  TM=9.149E-01  e=4.766E-08  Achromobacter xylosoxidans
  6qq5-assembly1_B  TM=9.430E-01  e=9.562E-08  Achromobacter xylosoxidans
  6l1x-assembly1_A  TM=9.161E-01  e=2.655E-07  Neisseria meningitidis alpha14
  4xyd-assembly1_A  TM=8.510E-01  e=3.996E-05  Roseobacter denitrificans OCh 114

Sequence (200 aa):
YIELGRIWQIILVVGMLLWLFIVFRGVKRGLKRESDKGGLIHLLFYSAIAVPFFYIFAFFIQPDTNFTMADFWRWWIIHLWVEGIFEVFAVVVIGFLLVQLRLVTKKSTVRALYFQFTILLGSGVIGIGHHYYYNGSPEVWIALGAVFSALEVIPLTLLILEAYEQYKMMRDGGVNFPYKATFWFLISTAIWNLVGAGVF

Secondary structure (DSSP, 8-state):
---S-HHHHHHHHHHHHHHHHHHHHHHHHHHHH---TTSHHHHHHHHHHHHHHHHGGGGG--TTS-HHHHHHHHHIIIIIIHHIIIIIIIHHHHHHHHHHTTSS-HHHHHHHHHHHHHHHHHHHHHHGGGGGTTTT--THHHHHHHHHHHHHHHHHHHHHHHHHHHHHHHHHT-TT-TTHHHHHHHHHHHHHIIIIIII-

Foldseek 3Di:
DPPDDPVVLVVVLVVLVVVLVVVCVVLVVVCVPDPPCLFLSNQLNVLSVLQSVQSVLLVVADPPPDQLVNQLSVLSCVQVNVCSCCQRNVLSVVLVVCVVVVVDPRVVSSVVNVVSCCQQCVQRVQLSLVSNCPRPDDPVSVVSNVVRVLSNLVSLVCLQVVLVVLVVSQVVCPPVNPCNVVSVVSSVVSVCSCVVVVPD